Protein AF-A0AA88Y6P1-F1 (afdb_monomer_lite)

InterPro domains:
  IPR017580 2-oxo-4-hydroxy-4-carboxy-5-ureidoimidazoline decarboxylase, type 1 [TIGR03164] (16-155)
  IPR017580 2-oxo-4-hydroxy-4-carboxy-5-ureidoimidazoline decarboxylase, type 1 [TIGR03164] (167-323)
  IPR018020 Oxo-4-hydroxy-4-carboxy-5-ureidoimidazoline decarboxylase [PF09349] (13-157)
  IPR018020 Oxo-4-hydroxy-4-carboxy-5-ureidoimidazoline decarboxylase [PF09349] (165-321)
  IPR036778 Oxo-4-hydroxy-4-carboxy-5-ureidoimidazoline decarboxylase superfamily [G3DSA:1.10.3330.10] (7-158)
  IPR036778 Oxo-4-hydroxy-4-carboxy-5-ureidoimidazoline decarboxylase superfamily [G3DSA:1.10.3330.10] (159-329)
  IPR036778 Oxo-4-hydroxy-4-carboxy-5-ureidoimidazoline decarboxylase superfamily [SSF158694] (8-157)
  IPR036778 Oxo-4-hydroxy-4-carboxy-5-ureidoimidazoline decarboxylase superfamily [SSF158694] (160-324)

pLDDT: mean 83.06, std 13.89, range [29.7, 98.5]

Radius of gyration: 23.96 Å; chains: 1; bounding box: 59×46×58 Å

Foldseek 3Di:
DQPPDPDDLVVQQPDDPVRQCVVCCCVLPVHNPLSVQLSVVDDDPDPVRSVVSSLVVLVPDDLVVVLVSQQRDDAQLDPCLVVVNDDPVVVVLSVLQCSNVDDPVLSVLSVVLQVLQCVQQVGGDDDRSNVHHSVRSSVCSVVLSVDHNLVNSLVRSFQPLVVLLPDDLVRQLVQQVPLQQNHSVLSNVLNVVDDDPDLVRSLVSSLVVLVPDDLVVLQVSQQSDDAQLDPCLVVVNDDPLNVLLSVLQVSVVDDPVLSVLSVVLQVLVCVQQVGGDAARSNVHHSVRSSVVSVVLSPDDNSVNSVVRSVRSSVSSSVSSCCSRRVSVSPD

Sequence (331 aa):
MITDLQMDISAVNNMTYEEFMSKFGNVVERCSLCAAAVWDERPYEDVVHFSQSIAKIIDDLPVSAKKGLLRHIPDLAGRMAQSGGLSKESTYEQKSAGLLNMSDEERMKINSLNEKYKRKFGFPFVICARKNKKDTILEALEKRLKNCCEQEINTVYEMDISAVNSMSYEEFISKFGNVVEHCSLCAAAVWREHPFNDVAQLSRHIAKFIDDLPLSGKEGILRLHPDLAGRIAQSGGLTKESTNEQKSAGLNDMTDDERMKMNRMNEQYKQKFGFPFVICARQNKKAAILEGLERRLNNSAEQEAITGANEVKKICDLRLRDIVDPTSSKL

Structure (mmCIF, N/CA/C/O backbone):
data_AF-A0AA88Y6P1-F1
#
_entry.id   AF-A0AA88Y6P1-F1
#
loop_
_atom_site.group_PDB
_atom_site.id
_atom_site.type_symbol
_atom_site.label_atom_id
_atom_site.label_alt_id
_atom_site.label_comp_id
_atom_site.label_asym_id
_atom_site.label_entity_id
_atom_site.label_seq_id
_atom_site.pdbx_PDB_ins_code
_atom_site.Cartn_x
_atom_site.Cartn_y
_atom_site.Cartn_z
_atom_site.occupancy
_atom_site.B_iso_or_equiv
_atom_site.auth_seq_id
_atom_site.auth_comp_id
_atom_site.auth_asym_id
_atom_site.auth_atom_id
_atom_site.pdbx_PDB_model_num
ATOM 1 N N . MET A 1 1 ? 9.217 -5.867 -17.211 1.00 35.84 1 MET A N 1
ATOM 2 C CA . MET A 1 1 ? 9.749 -6.601 -18.382 1.00 35.84 1 MET A CA 1
ATOM 3 C C . MET A 1 1 ? 8.703 -7.455 -19.120 1.00 35.84 1 MET A C 1
ATOM 5 O O . MET A 1 1 ? 9.073 -8.018 -20.134 1.00 35.84 1 MET A O 1
ATOM 9 N N . ILE A 1 2 ? 7.419 -7.526 -18.717 1.00 37.16 2 ILE A N 1
ATOM 10 C CA . ILE A 1 2 ? 6.430 -8.436 -19.359 1.00 37.16 2 ILE A CA 1
ATOM 11 C C . ILE A 1 2 ? 5.269 -7.698 -20.060 1.00 37.16 2 ILE A C 1
ATOM 13 O O . ILE A 1 2 ? 4.539 -8.294 -20.839 1.00 37.16 2 ILE A O 1
ATOM 17 N N . THR A 1 3 ? 5.126 -6.384 -19.879 1.00 34.28 3 THR A N 1
ATOM 18 C CA . THR A 1 3 ? 3.950 -5.628 -20.354 1.00 34.28 3 THR A CA 1
ATOM 19 C C . THR A 1 3 ? 3.846 -5.439 -21.875 1.00 34.28 3 THR A C 1
ATOM 21 O O . THR A 1 3 ? 2.820 -4.958 -22.332 1.00 34.28 3 THR A O 1
ATOM 24 N N . ASP A 1 4 ? 4.857 -5.832 -22.662 1.00 35.97 4 ASP A N 1
ATOM 25 C CA . ASP A 1 4 ? 4.882 -5.624 -24.126 1.00 35.97 4 ASP A CA 1
ATOM 26 C C . ASP A 1 4 ? 4.672 -6.912 -24.953 1.00 35.97 4 ASP A C 1
ATOM 28 O O . ASP A 1 4 ? 4.732 -6.878 -26.182 1.00 35.97 4 ASP A O 1
ATOM 32 N N . LEU A 1 5 ? 4.427 -8.066 -24.321 1.00 45.47 5 LEU A N 1
ATOM 33 C CA . LEU A 1 5 ? 4.069 -9.292 -25.041 1.00 45.47 5 LEU A CA 1
ATOM 34 C C . LEU A 1 5 ? 2.547 -9.353 -25.204 1.00 45.47 5 LEU A C 1
ATOM 36 O O . LEU A 1 5 ? 1.831 -9.539 -24.224 1.00 45.47 5 LEU A O 1
ATOM 40 N N . GLN A 1 6 ? 2.050 -9.255 -26.444 1.00 50.00 6 GLN A N 1
ATOM 41 C CA . GLN A 1 6 ? 0.713 -9.751 -26.795 1.00 50.00 6 GLN A CA 1
ATOM 42 C C . GLN A 1 6 ? 0.675 -11.249 -26.476 1.00 50.00 6 GLN A C 1
ATOM 44 O O . GLN A 1 6 ? 1.119 -12.089 -27.260 1.00 50.00 6 GLN A O 1
ATOM 49 N N . MET A 1 7 ? 0.236 -11.573 -25.267 1.00 67.88 7 MET A N 1
ATOM 50 C CA . MET A 1 7 ? 0.291 -12.913 -24.716 1.00 67.88 7 MET A CA 1
ATOM 51 C C . MET A 1 7 ? -1.131 -13.440 -24.580 1.00 67.88 7 MET A C 1
ATOM 53 O O . MET A 1 7 ? -1.940 -12.884 -23.845 1.00 67.88 7 MET A O 1
ATOM 57 N N . ASP A 1 8 ? -1.436 -14.515 -25.300 1.00 81.69 8 ASP A N 1
ATOM 58 C CA . ASP A 1 8 ? -2.691 -15.239 -25.131 1.00 81.69 8 ASP A CA 1
ATOM 59 C C . ASP A 1 8 ? -2.597 -16.128 -23.886 1.00 81.69 8 ASP A C 1
ATOM 61 O O . ASP A 1 8 ? -1.848 -17.110 -23.865 1.00 81.69 8 ASP A O 1
ATOM 65 N N . ILE A 1 9 ? -3.351 -15.776 -22.843 1.00 86.25 9 ILE A N 1
ATOM 66 C CA . ILE A 1 9 ? -3.352 -16.516 -21.580 1.00 86.25 9 ILE A CA 1
ATOM 67 C C . ILE A 1 9 ? -3.883 -17.945 -21.742 1.00 86.25 9 ILE A C 1
ATOM 69 O O . ILE A 1 9 ? -3.402 -18.865 -21.079 1.00 86.25 9 ILE A O 1
ATOM 73 N N . SER A 1 10 ? -4.807 -18.163 -22.683 1.00 85.31 10 SER A N 1
ATOM 74 C CA . SER A 1 10 ? -5.352 -19.490 -22.967 1.00 85.31 10 SER A CA 1
ATOM 75 C C . SER A 1 10 ? -4.264 -20.396 -23.528 1.00 85.31 10 SER A C 1
ATOM 77 O O . SER A 1 10 ? -4.167 -21.561 -23.145 1.00 85.31 10 SER A O 1
ATOM 79 N N . ALA A 1 11 ? -3.386 -19.859 -24.377 1.00 87.69 11 ALA A N 1
ATOM 80 C CA . ALA A 1 11 ? -2.224 -20.591 -24.861 1.00 87.69 11 ALA A CA 1
ATOM 81 C C . ALA A 1 11 ? -1.253 -20.932 -23.717 1.00 87.69 11 ALA A C 1
ATOM 83 O O . ALA A 1 11 ? -0.774 -22.058 -23.653 1.00 87.69 11 ALA A O 1
ATOM 84 N N . VAL A 1 12 ? -0.992 -20.005 -22.786 1.00 85.75 12 VAL A N 1
ATOM 85 C CA . VAL A 1 12 ? -0.106 -20.241 -21.623 1.00 85.75 12 VAL A CA 1
ATOM 86 C C . VAL A 1 12 ? -0.637 -21.353 -20.710 1.00 85.75 12 VAL A C 1
ATOM 88 O O . VAL A 1 12 ? 0.126 -22.222 -20.278 1.00 85.75 12 VAL A O 1
ATOM 91 N N . ASN A 1 13 ? -1.947 -21.369 -20.457 1.00 90.88 13 ASN A N 1
ATOM 92 C CA . ASN A 1 13 ? -2.594 -22.400 -19.642 1.00 90.88 13 ASN A CA 1
ATOM 93 C C . ASN A 1 13 ? -2.522 -23.799 -20.268 1.00 90.88 13 ASN A C 1
ATOM 95 O O . ASN A 1 13 ? -2.482 -24.785 -19.538 1.00 90.88 13 ASN A O 1
ATOM 99 N N . ASN A 1 14 ? -2.451 -23.881 -21.598 1.00 91.56 14 ASN A N 1
ATOM 100 C CA . ASN A 1 14 ? -2.425 -25.143 -22.337 1.00 91.56 14 ASN A CA 1
ATOM 101 C C . ASN A 1 14 ? -1.016 -25.606 -22.757 1.00 91.56 14 ASN A C 1
ATOM 103 O O . ASN A 1 14 ? -0.892 -26.675 -23.349 1.00 91.56 14 ASN A O 1
ATOM 107 N N . MET A 1 15 ? 0.046 -24.842 -22.464 1.00 92.31 15 MET A N 1
ATOM 108 C CA . MET A 1 15 ? 1.425 -25.265 -22.752 1.00 92.31 15 MET A CA 1
ATOM 109 C C . MET A 1 15 ? 1.809 -26.512 -21.957 1.00 92.31 15 MET A C 1
ATOM 111 O O . MET A 1 15 ? 1.450 -26.646 -20.783 1.00 92.31 15 MET A O 1
ATOM 115 N N . THR A 1 16 ? 2.617 -27.373 -22.578 1.00 92.75 16 THR A N 1
ATOM 116 C CA . THR A 1 16 ? 3.393 -28.412 -21.889 1.00 92.75 16 THR A CA 1
ATOM 117 C C . THR A 1 16 ? 4.525 -27.795 -21.061 1.00 92.75 16 THR A C 1
ATOM 119 O O . THR A 1 16 ? 4.895 -26.634 -21.253 1.00 92.75 16 THR A O 1
ATOM 122 N N . TYR A 1 17 ? 5.093 -28.569 -20.126 1.00 87.38 17 TYR A N 1
ATOM 123 C CA . TYR A 1 17 ? 6.163 -28.067 -19.254 1.00 87.38 17 TYR A CA 1
ATOM 124 C C . TYR A 1 17 ? 7.380 -27.637 -20.074 1.00 87.38 17 TYR A C 1
ATOM 126 O O . TYR A 1 17 ? 7.943 -26.574 -19.837 1.00 87.38 17 TYR A O 1
ATOM 134 N N . GLU A 1 18 ? 7.748 -28.420 -21.088 1.00 86.75 18 GLU A N 1
ATOM 135 C CA . GLU A 1 18 ? 8.876 -28.108 -21.967 1.00 86.75 18 GLU A CA 1
ATOM 136 C C . GLU A 1 18 ? 8.643 -26.825 -22.774 1.00 86.75 18 GLU A C 1
ATOM 138 O O . GLU A 1 18 ? 9.525 -25.967 -22.826 1.00 86.75 18 GLU A O 1
ATOM 143 N N . GLU A 1 19 ? 7.449 -26.641 -23.346 1.00 86.25 19 GLU A N 1
ATOM 144 C CA . GLU A 1 19 ? 7.092 -25.421 -24.084 1.00 86.25 19 GLU A CA 1
ATOM 145 C C . GLU A 1 19 ? 7.088 -24.191 -23.177 1.00 86.25 19 GLU A C 1
ATOM 147 O O . GLU A 1 19 ? 7.624 -23.139 -23.537 1.00 86.25 19 GLU A O 1
ATOM 152 N N . PHE A 1 20 ? 6.529 -24.326 -21.974 1.00 84.25 20 PHE A N 1
ATOM 153 C CA . PHE A 1 20 ? 6.491 -23.245 -21.003 1.00 84.25 20 PHE A CA 1
ATOM 154 C C . PHE A 1 20 ? 7.892 -22.883 -20.518 1.00 84.25 20 PHE A C 1
ATOM 156 O O . PHE A 1 20 ? 8.240 -21.707 -20.488 1.00 84.25 20 PHE A O 1
ATOM 163 N N . MET A 1 21 ? 8.732 -23.864 -20.189 1.00 80.00 21 MET A N 1
ATOM 164 C CA . MET A 1 21 ? 10.106 -23.614 -19.752 1.00 80.00 21 MET A CA 1
ATOM 165 C C . MET A 1 21 ? 10.977 -23.065 -20.883 1.00 80.00 21 MET A C 1
ATOM 167 O O . MET A 1 21 ? 11.827 -22.212 -20.637 1.00 80.00 21 MET A O 1
ATOM 171 N N . SER A 1 22 ? 10.741 -23.475 -22.129 1.00 78.44 22 SER A N 1
ATOM 172 C CA . SER A 1 22 ? 11.401 -22.887 -23.297 1.00 78.44 22 SER A CA 1
ATOM 173 C C . SER A 1 22 ? 11.029 -21.411 -23.474 1.00 78.44 22 SER A C 1
ATOM 175 O O . SER A 1 22 ? 11.900 -20.570 -23.700 1.00 78.44 22 SER A O 1
ATOM 177 N N . LYS A 1 23 ? 9.742 -21.079 -23.316 1.00 77.25 23 LYS A N 1
ATOM 178 C CA . LYS A 1 23 ? 9.218 -19.727 -23.534 1.00 77.25 23 LYS A CA 1
ATOM 179 C C . LYS A 1 23 ? 9.466 -18.780 -22.359 1.00 77.25 23 LYS A C 1
ATOM 181 O O . LYS A 1 23 ? 9.786 -17.612 -22.569 1.00 77.25 23 LYS A O 1
ATOM 186 N N . PHE A 1 24 ? 9.323 -19.274 -21.133 1.00 76.31 24 PHE A N 1
ATOM 187 C CA . PHE A 1 24 ? 9.309 -18.475 -19.910 1.00 76.31 24 PHE A CA 1
ATOM 188 C C . PHE A 1 24 ? 10.475 -18.757 -18.960 1.00 76.31 24 PHE A C 1
ATOM 190 O O . PHE A 1 24 ? 10.673 -18.006 -18.009 1.00 76.31 24 PHE A O 1
ATOM 197 N N . GLY A 1 25 ? 11.306 -19.771 -19.224 1.00 65.81 25 GLY A N 1
ATOM 198 C CA . GLY A 1 25 ? 12.439 -20.154 -18.370 1.00 65.81 25 GLY A CA 1
ATOM 199 C C . GLY A 1 25 ? 13.489 -19.061 -18.148 1.00 65.81 25 GLY A C 1
ATOM 200 O O . GLY A 1 25 ? 14.289 -19.169 -17.225 1.00 65.81 25 GLY A O 1
ATOM 201 N N . ASN A 1 26 ? 13.469 -18.003 -18.964 1.00 63.66 26 ASN A N 1
ATOM 202 C CA . ASN A 1 26 ? 14.330 -16.825 -18.840 1.00 63.66 26 ASN A CA 1
ATOM 203 C C . ASN A 1 26 ? 13.560 -15.527 -18.536 1.00 63.66 26 ASN A C 1
ATOM 205 O O . ASN A 1 26 ? 14.127 -14.447 -18.684 1.00 63.66 26 ASN A O 1
ATOM 209 N N . VAL A 1 27 ? 12.289 -15.603 -18.117 1.00 62.97 27 VAL A N 1
ATOM 210 C CA . VAL A 1 27 ? 11.487 -14.424 -17.718 1.00 62.97 27 VAL A CA 1
ATOM 211 C C . VAL A 1 27 ? 12.196 -13.608 -16.642 1.00 62.97 27 VAL A C 1
ATOM 213 O O . VAL A 1 27 ? 12.193 -12.378 -16.678 1.00 62.97 27 VAL A O 1
ATOM 216 N N . VAL A 1 28 ? 12.848 -14.304 -15.714 1.00 55.31 28 VAL A N 1
ATOM 217 C CA . VAL A 1 28 ?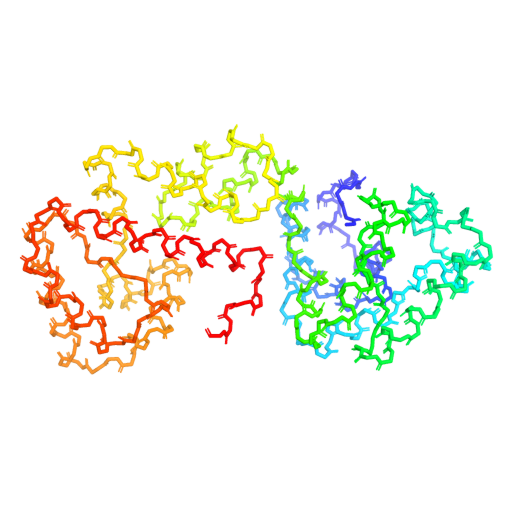 13.916 -13.742 -14.897 1.00 55.31 28 VAL A CA 1
ATOM 218 C C . VAL A 1 28 ? 15.219 -14.230 -15.514 1.00 55.31 28 VAL A C 1
ATOM 220 O O . VAL A 1 28 ? 15.434 -15.438 -15.625 1.00 55.31 28 VAL A O 1
ATOM 223 N N . GLU A 1 29 ? 16.063 -13.300 -15.964 1.00 57.53 29 GLU A N 1
ATOM 224 C CA . GLU A 1 29 ? 17.276 -13.622 -16.718 1.00 57.53 29 GLU A CA 1
ATOM 225 C C . GLU A 1 29 ? 18.118 -14.674 -15.975 1.00 57.53 29 GLU A C 1
ATOM 227 O O . GLU A 1 29 ? 18.564 -14.454 -14.848 1.00 57.53 29 GLU A O 1
ATOM 232 N N . ARG A 1 30 ? 18.313 -15.837 -16.617 1.00 53.59 30 ARG A N 1
ATOM 233 C CA . ARG A 1 30 ? 19.073 -16.988 -16.095 1.00 53.59 30 ARG A CA 1
ATOM 234 C C . ARG A 1 30 ? 18.520 -17.603 -14.798 1.00 53.59 30 ARG A C 1
ATOM 236 O O . ARG A 1 30 ? 19.263 -18.284 -14.093 1.00 53.59 30 ARG A O 1
ATOM 243 N N . CYS A 1 31 ? 17.231 -17.427 -14.501 1.00 61.75 31 CYS A N 1
ATOM 244 C CA . CYS A 1 31 ? 16.550 -18.118 -13.408 1.00 61.75 31 CYS A CA 1
ATOM 245 C C . CYS A 1 31 ? 15.312 -18.882 -13.897 1.00 61.75 31 CYS A C 1
ATOM 247 O O . CYS A 1 31 ? 14.195 -18.363 -13.929 1.00 61.75 31 CYS A O 1
ATOM 249 N N . SER A 1 32 ? 15.510 -20.170 -14.178 1.00 65.81 32 SER A N 1
ATOM 250 C CA . SER A 1 32 ? 14.429 -21.099 -14.513 1.00 65.81 32 SER A CA 1
ATOM 251 C C . SER A 1 32 ? 13.553 -21.463 -13.310 1.00 65.81 32 SER A C 1
ATOM 253 O O . SER A 1 32 ? 12.416 -21.881 -13.495 1.00 65.81 32 SER A O 1
ATOM 255 N N . LEU A 1 33 ? 14.038 -21.268 -12.077 1.00 66.19 33 LEU A N 1
ATOM 256 C CA . LEU A 1 33 ? 13.292 -21.603 -10.858 1.00 66.19 33 LEU A CA 1
ATOM 257 C C . LEU A 1 33 ? 12.038 -20.742 -10.688 1.00 66.19 33 LEU A C 1
ATOM 259 O O . LEU A 1 33 ? 11.009 -21.257 -10.268 1.00 66.19 33 LEU A O 1
ATOM 263 N N . CYS A 1 34 ? 12.096 -19.457 -11.054 1.00 68.19 34 CYS A N 1
ATOM 264 C CA . CYS A 1 34 ? 10.914 -18.597 -11.034 1.00 68.19 34 CYS A CA 1
ATOM 265 C C . CYS A 1 34 ? 9.872 -19.085 -12.047 1.00 68.19 34 CYS A C 1
ATOM 267 O O . CYS A 1 34 ? 8.702 -19.179 -11.710 1.00 68.19 34 CYS A O 1
ATOM 269 N N . ALA A 1 35 ? 10.292 -19.463 -13.257 1.00 72.25 35 ALA A N 1
ATOM 270 C CA . ALA A 1 35 ? 9.383 -20.006 -14.264 1.00 72.25 35 ALA A CA 1
ATOM 271 C C . ALA A 1 35 ? 8.766 -21.343 -13.822 1.00 72.25 35 ALA A C 1
ATOM 273 O O . ALA A 1 35 ? 7.563 -21.533 -13.958 1.00 72.25 35 ALA A O 1
ATOM 274 N N . ALA A 1 36 ? 9.565 -22.236 -13.234 1.00 75.19 36 ALA A N 1
ATOM 275 C CA . ALA A 1 36 ? 9.082 -23.511 -12.716 1.00 75.19 36 ALA A CA 1
ATOM 276 C C . ALA A 1 36 ? 8.089 -23.335 -11.555 1.00 75.19 36 ALA A C 1
ATOM 278 O O . ALA A 1 36 ? 7.079 -24.021 -11.519 1.00 75.19 36 ALA A O 1
ATOM 279 N N . ALA A 1 37 ? 8.341 -22.395 -10.639 1.00 77.00 37 ALA A N 1
ATOM 280 C CA . ALA A 1 37 ? 7.422 -22.109 -9.538 1.00 77.00 37 ALA A CA 1
ATOM 281 C C . ALA A 1 37 ? 6.102 -21.506 -10.036 1.00 77.00 37 ALA A C 1
ATOM 283 O O . ALA A 1 37 ? 5.034 -21.861 -9.554 1.00 77.00 37 ALA A O 1
ATOM 284 N N . VAL A 1 38 ? 6.175 -20.619 -11.032 1.00 82.31 38 VAL A N 1
ATOM 285 C CA . VAL A 1 38 ? 4.989 -20.006 -11.630 1.00 82.31 38 VAL A CA 1
ATOM 286 C C . VAL A 1 38 ? 4.175 -21.073 -12.362 1.00 82.31 38 VAL A C 1
ATOM 288 O O . VAL A 1 38 ? 2.971 -21.119 -12.164 1.00 82.31 38 VAL A O 1
ATOM 291 N N . TRP A 1 39 ? 4.806 -21.982 -13.118 1.00 83.81 39 TRP A N 1
ATOM 292 C CA . TRP A 1 39 ? 4.145 -23.070 -13.861 1.00 83.81 39 TRP A CA 1
ATOM 293 C C . TRP A 1 39 ? 3.104 -23.860 -13.048 1.00 83.81 39 TRP A C 1
ATOM 295 O O . TRP A 1 39 ? 2.051 -24.206 -13.602 1.00 83.81 39 TRP A O 1
ATOM 305 N N . ASP A 1 40 ? 3.392 -24.114 -11.768 1.00 83.62 40 ASP A N 1
ATOM 306 C CA . ASP A 1 40 ? 2.529 -24.859 -10.844 1.00 83.62 40 ASP A CA 1
ATOM 307 C C . ASP A 1 40 ? 1.298 -24.055 -10.369 1.00 83.62 40 ASP A C 1
ATOM 309 O O . ASP A 1 40 ? 0.348 -24.644 -9.860 1.00 83.62 40 ASP A O 1
ATOM 313 N N . GLU A 1 41 ? 1.265 -22.731 -10.563 1.00 84.06 41 GLU A N 1
ATOM 314 C CA . GLU A 1 41 ? 0.140 -21.856 -10.179 1.00 84.06 41 GLU A CA 1
ATOM 315 C C . GLU A 1 41 ? -0.980 -21.769 -11.236 1.00 84.06 41 GLU A C 1
ATOM 317 O O . GLU A 1 41 ? -1.960 -21.050 -11.050 1.00 84.06 41 GLU A O 1
ATOM 322 N N . ARG A 1 42 ? -0.861 -22.483 -12.361 1.00 89.69 42 ARG A N 1
ATOM 323 C CA . ARG A 1 42 ? -1.896 -22.505 -13.410 1.00 89.69 42 ARG A CA 1
ATOM 324 C C . ARG A 1 42 ? -3.179 -23.219 -12.950 1.00 89.69 42 ARG A C 1
ATOM 326 O O . ARG A 1 42 ? -3.104 -24.162 -12.164 1.00 89.69 42 ARG A O 1
ATOM 333 N N . PRO A 1 43 ? -4.351 -22.869 -13.516 1.00 91.19 43 PRO A N 1
ATOM 334 C CA . PRO A 1 43 ? -4.550 -21.927 -14.621 1.00 91.19 43 PRO A CA 1
ATOM 335 C C . PRO A 1 43 ? -4.600 -20.460 -14.172 1.00 91.19 43 PRO A C 1
ATOM 337 O O . PRO A 1 43 ? -5.099 -20.146 -13.097 1.00 91.19 43 PRO A O 1
ATOM 340 N N . TYR A 1 44 ? -4.150 -19.555 -15.041 1.00 84.62 44 TYR A N 1
ATOM 341 C CA . TYR A 1 44 ? -4.320 -18.113 -14.855 1.00 84.62 44 TYR A CA 1
ATOM 342 C C . TYR A 1 44 ? -5.587 -17.612 -15.534 1.00 84.62 44 TYR A C 1
ATOM 344 O O . TYR A 1 44 ? -5.960 -18.080 -16.610 1.00 84.62 44 TYR A O 1
ATOM 352 N N . GLU A 1 45 ? -6.206 -16.611 -14.925 1.00 78.00 45 GLU A N 1
ATOM 353 C CA . GLU A 1 45 ? -7.439 -15.993 -15.420 1.00 78.00 45 GLU A CA 1
ATOM 354 C C . GLU A 1 45 ? -7.150 -15.060 -16.603 1.00 78.00 45 GLU A C 1
ATOM 356 O O . GLU A 1 45 ? -7.843 -15.093 -17.617 1.00 78.00 45 GLU A O 1
ATOM 361 N N . ASP A 1 46 ? -6.076 -14.276 -16.498 1.00 70.19 46 ASP A N 1
ATOM 362 C CA . ASP A 1 46 ? -5.622 -13.335 -17.514 1.00 70.19 46 ASP A CA 1
ATOM 363 C C . ASP A 1 46 ? -4.095 -13.100 -17.437 1.00 70.19 46 ASP A C 1
ATOM 365 O O . ASP A 1 46 ? -3.371 -13.670 -16.611 1.00 70.19 46 ASP A O 1
ATOM 369 N N . VAL A 1 47 ? -3.584 -12.261 -18.344 1.00 65.12 47 VAL A N 1
ATOM 370 C CA . VAL A 1 47 ? -2.163 -11.864 -18.407 1.00 65.12 47 VAL A CA 1
ATOM 371 C C . VAL A 1 47 ? -1.712 -11.147 -17.129 1.00 65.12 47 VAL A C 1
ATOM 373 O O . VAL A 1 47 ? -0.533 -11.223 -16.757 1.00 65.12 47 VAL A O 1
ATOM 376 N N . VAL A 1 48 ? -2.637 -10.462 -16.454 1.00 54.16 48 VAL A N 1
ATOM 377 C CA . VAL A 1 48 ? -2.371 -9.710 -15.229 1.00 54.16 48 VAL A CA 1
ATOM 378 C C . VAL A 1 48 ? -2.137 -10.681 -14.074 1.00 54.16 48 VAL A C 1
ATOM 380 O O . VAL A 1 48 ? -1.100 -10.569 -13.422 1.00 54.16 48 VAL A O 1
ATOM 383 N N . HIS A 1 49 ? -3.001 -11.682 -13.881 1.00 73.50 49 HIS A N 1
ATOM 384 C CA . HIS A 1 49 ? -2.832 -12.754 -12.897 1.00 73.50 49 HIS A CA 1
ATOM 385 C C . HIS A 1 49 ? -1.483 -13.461 -13.098 1.00 73.50 49 HIS A C 1
ATOM 387 O O . HIS A 1 49 ? -0.687 -13.525 -12.164 1.00 73.50 49 HIS A O 1
ATOM 393 N N . PHE A 1 50 ? -1.144 -13.873 -14.325 1.00 72.44 50 PHE A N 1
ATOM 394 C CA . PHE A 1 50 ? 0.163 -14.485 -14.607 1.00 72.44 50 PHE A CA 1
ATOM 395 C C . PHE A 1 50 ? 1.350 -13.589 -14.225 1.00 72.44 50 PHE A C 1
ATOM 397 O O . PHE A 1 50 ? 2.305 -14.029 -13.581 1.00 72.44 50 PHE A O 1
ATOM 404 N N . SER A 1 51 ? 1.293 -12.309 -14.599 1.00 60.31 51 SER A N 1
ATOM 405 C CA . SER A 1 51 ? 2.354 -11.348 -14.284 1.00 60.31 51 SER A CA 1
ATOM 406 C C . SER A 1 51 ? 2.478 -11.107 -12.775 1.00 60.31 51 SER A C 1
ATOM 408 O O . SER A 1 51 ? 3.590 -10.978 -12.257 1.00 60.31 51 SER A O 1
ATOM 410 N N . GLN A 1 52 ? 1.350 -11.077 -12.059 1.00 58.75 52 GLN A N 1
ATOM 411 C CA . GLN A 1 52 ? 1.300 -10.936 -10.604 1.00 58.75 52 GLN A CA 1
ATOM 412 C C . GLN A 1 52 ? 1.843 -12.175 -9.883 1.00 58.75 52 GLN A C 1
ATOM 414 O O . GLN A 1 52 ? 2.571 -12.014 -8.906 1.00 58.75 52 GLN A O 1
ATOM 419 N N . SER A 1 53 ? 1.569 -13.383 -10.381 1.00 66.75 53 SER A N 1
ATOM 420 C CA . SER A 1 53 ? 2.138 -14.637 -9.868 1.00 66.75 53 SER A CA 1
ATOM 421 C C . SER A 1 53 ? 3.666 -14.651 -9.942 1.00 66.75 53 SER A C 1
ATOM 423 O O . SER A 1 53 ? 4.341 -14.972 -8.963 1.00 66.75 53 SER A O 1
ATOM 425 N N . ILE A 1 54 ? 4.239 -14.202 -11.065 1.00 67.50 54 ILE A N 1
ATOM 426 C CA . ILE A 1 54 ? 5.698 -14.067 -11.216 1.00 67.50 54 ILE A CA 1
ATOM 427 C C . ILE A 1 54 ? 6.264 -13.073 -10.198 1.00 67.50 54 ILE A C 1
ATOM 429 O O . ILE A 1 54 ? 7.254 -13.371 -9.527 1.00 67.50 54 ILE A O 1
ATOM 433 N N . ALA A 1 55 ? 5.642 -11.896 -10.079 1.00 61.50 55 ALA A N 1
ATOM 434 C CA . ALA A 1 55 ? 6.081 -10.865 -9.142 1.00 61.50 55 ALA A CA 1
ATOM 435 C C . ALA A 1 55 ? 6.025 -11.363 -7.691 1.00 61.50 55 ALA A C 1
ATOM 437 O O . ALA A 1 55 ? 7.000 -11.220 -6.958 1.00 61.50 55 ALA A O 1
ATOM 438 N N . LYS A 1 56 ? 4.935 -12.037 -7.312 1.00 66.12 56 LYS A N 1
ATOM 439 C CA . LYS A 1 56 ? 4.740 -12.611 -5.980 1.00 66.12 56 LYS A CA 1
ATOM 440 C C . LYS A 1 56 ? 5.805 -13.645 -5.628 1.00 66.12 56 LYS A C 1
ATOM 442 O O . LYS A 1 56 ? 6.378 -13.577 -4.546 1.00 66.12 56 LYS A O 1
ATOM 447 N N . ILE A 1 57 ? 6.112 -14.566 -6.542 1.00 72.50 57 ILE A N 1
ATOM 448 C CA . ILE A 1 57 ? 7.157 -15.572 -6.321 1.00 72.50 57 ILE A CA 1
ATOM 449 C C . ILE A 1 57 ? 8.502 -14.900 -6.071 1.00 72.50 57 ILE A C 1
ATOM 451 O O . ILE A 1 57 ? 9.221 -15.303 -5.164 1.00 72.50 57 ILE A O 1
ATOM 455 N N . ILE A 1 58 ? 8.833 -13.857 -6.836 1.00 67.50 58 ILE A N 1
ATOM 456 C CA . ILE A 1 58 ? 10.058 -13.088 -6.616 1.00 67.50 58 ILE A CA 1
ATOM 457 C C . ILE A 1 58 ? 10.007 -12.382 -5.257 1.00 67.50 58 ILE A C 1
ATOM 459 O O . ILE A 1 58 ? 11.000 -12.427 -4.534 1.00 67.50 58 ILE A O 1
ATOM 463 N N . ASP A 1 59 ? 8.878 -11.777 -4.886 1.00 64.12 59 ASP A N 1
ATOM 464 C CA . ASP A 1 59 ? 8.704 -11.048 -3.628 1.00 64.12 59 ASP A CA 1
ATOM 465 C C . ASP A 1 59 ? 8.830 -11.933 -2.386 1.00 64.12 59 ASP A C 1
ATOM 467 O O . ASP A 1 59 ? 9.463 -11.514 -1.408 1.00 64.12 59 ASP A O 1
ATOM 471 N N . ASP A 1 60 ? 8.316 -13.158 -2.451 1.00 66.31 60 ASP A N 1
ATOM 472 C CA . ASP A 1 60 ? 8.343 -14.130 -1.357 1.00 66.31 60 ASP A CA 1
ATOM 473 C C . ASP A 1 60 ? 9.726 -14.790 -1.176 1.00 66.31 60 ASP A C 1
ATOM 475 O O . ASP A 1 60 ? 9.991 -15.418 -0.144 1.00 66.31 60 ASP A O 1
ATOM 479 N N . LEU A 1 61 ? 10.658 -14.620 -2.127 1.00 65.62 61 LEU A N 1
ATOM 480 C CA . LEU A 1 61 ? 12.012 -15.158 -1.991 1.00 65.62 61 LEU A CA 1
ATOM 481 C C . LEU A 1 61 ? 12.764 -14.528 -0.806 1.00 65.62 61 LEU A C 1
ATOM 483 O O . LEU A 1 61 ? 12.756 -13.303 -0.622 1.00 65.62 61 LEU A O 1
ATOM 487 N N . PRO A 1 62 ? 13.531 -15.330 -0.041 1.00 62.81 62 PRO A N 1
ATOM 488 C CA . PRO A 1 62 ? 14.423 -14.788 0.969 1.00 62.81 62 PRO A CA 1
ATOM 489 C C . PRO A 1 62 ? 15.461 -13.862 0.325 1.00 62.81 62 PRO A C 1
ATOM 491 O O . PRO A 1 62 ? 15.885 -14.054 -0.816 1.00 62.81 62 PRO A O 1
ATOM 494 N N . VAL A 1 63 ? 15.930 -12.875 1.091 1.00 62.47 63 VAL A N 1
ATOM 495 C CA . VAL A 1 63 ? 16.891 -11.853 0.638 1.00 62.47 63 VAL A CA 1
ATOM 496 C C . VAL A 1 63 ? 18.131 -12.467 -0.031 1.00 62.47 63 VAL A C 1
ATOM 498 O O . VAL A 1 63 ? 18.638 -11.943 -1.022 1.00 62.47 63 VAL A O 1
ATOM 501 N N . SER A 1 64 ? 18.615 -13.605 0.473 1.00 66.38 64 SER A N 1
ATOM 502 C CA . SER A 1 64 ? 19.735 -14.352 -0.112 1.00 66.38 64 SER A CA 1
ATOM 503 C C . SER A 1 64 ? 19.432 -14.895 -1.514 1.00 66.38 64 SER A C 1
ATOM 505 O O . SER A 1 64 ? 20.298 -14.825 -2.386 1.00 66.38 64 SER A O 1
ATOM 507 N N . ALA A 1 65 ? 18.214 -15.387 -1.747 1.00 67.75 65 ALA A N 1
ATOM 508 C CA . ALA A 1 65 ? 17.766 -15.876 -3.046 1.00 67.75 65 ALA A CA 1
ATOM 509 C C . ALA A 1 65 ? 17.528 -14.720 -4.026 1.00 67.75 65 ALA A C 1
ATOM 511 O O . ALA A 1 65 ? 18.022 -14.788 -5.149 1.00 67.75 65 ALA A O 1
ATOM 512 N N . LYS A 1 66 ? 16.911 -13.612 -3.581 1.00 71.12 66 LYS A N 1
ATOM 513 C CA . LYS A 1 66 ? 16.792 -12.370 -4.373 1.00 71.12 66 LYS A CA 1
ATOM 514 C C . LYS A 1 66 ? 18.162 -11.876 -4.851 1.00 71.12 66 LYS A C 1
ATOM 516 O O . LYS A 1 66 ? 18.366 -11.670 -6.043 1.00 71.12 66 LYS A O 1
ATOM 521 N N . LYS A 1 67 ? 19.159 -11.804 -3.957 1.00 69.06 67 LYS A N 1
ATOM 522 C CA . LYS A 1 67 ? 20.553 -11.495 -4.340 1.00 69.06 67 LYS A CA 1
ATOM 523 C C . LYS A 1 67 ? 21.117 -12.479 -5.365 1.00 69.06 67 LYS A C 1
ATOM 525 O O . LYS A 1 67 ? 21.858 -12.064 -6.251 1.00 69.06 67 LYS A O 1
ATOM 530 N N . GLY A 1 68 ? 20.798 -13.767 -5.232 1.00 71.31 68 GLY A N 1
ATOM 531 C CA . GLY A 1 68 ? 21.168 -14.802 -6.196 1.00 71.31 68 GLY A CA 1
ATOM 532 C C . GLY A 1 68 ? 20.661 -14.490 -7.603 1.00 71.31 68 GLY A C 1
ATOM 533 O O . GLY A 1 68 ? 21.453 -14.524 -8.538 1.00 71.31 68 GLY A O 1
ATOM 534 N N . LEU A 1 69 ? 19.392 -14.086 -7.732 1.00 71.44 69 LEU A N 1
ATOM 535 C CA . LEU A 1 69 ? 18.809 -13.666 -9.012 1.00 71.44 69 LEU A CA 1
ATOM 536 C C . LEU A 1 69 ? 19.564 -12.477 -9.613 1.00 71.44 69 LEU A C 1
ATOM 538 O O . LEU A 1 69 ? 19.952 -12.502 -10.779 1.00 71.44 69 LEU A O 1
ATOM 542 N N . LEU A 1 70 ? 19.827 -11.451 -8.799 1.00 73.00 70 LEU A N 1
ATOM 543 C CA . LEU A 1 70 ? 20.445 -10.214 -9.277 1.00 73.00 70 LEU A CA 1
ATOM 544 C C . LEU A 1 70 ? 21.891 -10.410 -9.748 1.00 73.00 70 LEU A C 1
ATOM 546 O O . LEU A 1 70 ? 22.326 -9.720 -10.663 1.00 73.00 70 LEU A O 1
ATOM 550 N N . ARG A 1 71 ? 22.640 -11.366 -9.179 1.00 80.19 71 ARG A N 1
ATOM 551 C CA . ARG A 1 71 ? 24.043 -11.645 -9.557 1.00 80.19 71 ARG A CA 1
ATOM 552 C C . ARG A 1 71 ? 24.235 -12.032 -11.019 1.00 80.19 71 ARG A C 1
ATOM 554 O O . ARG A 1 71 ? 25.353 -11.924 -11.518 1.00 80.19 71 ARG A O 1
ATOM 561 N N . HIS A 1 72 ? 23.186 -12.518 -11.670 1.00 76.81 72 HIS A N 1
ATOM 562 C CA . HIS A 1 72 ? 23.247 -12.973 -13.052 1.00 76.81 72 HIS A CA 1
ATOM 563 C C . HIS A 1 72 ? 22.928 -11.875 -14.071 1.00 76.81 72 HIS A C 1
ATOM 565 O O . HIS A 1 72 ? 23.161 -12.090 -15.261 1.00 76.81 72 HIS A O 1
ATOM 571 N N . ILE A 1 73 ? 22.457 -10.711 -13.612 1.00 78.56 73 ILE A N 1
ATOM 572 C CA . ILE A 1 73 ? 22.160 -9.554 -14.459 1.00 78.56 73 ILE A CA 1
ATOM 573 C C . ILE A 1 73 ? 23.480 -8.947 -14.965 1.00 78.56 73 ILE A C 1
ATOM 575 O O . ILE A 1 73 ? 24.427 -8.803 -14.193 1.00 78.56 73 ILE A O 1
ATOM 579 N N . PRO A 1 74 ? 23.605 -8.587 -16.250 1.00 82.56 74 PRO A N 1
ATOM 580 C CA . PRO A 1 74 ? 24.807 -7.930 -16.749 1.00 82.56 74 PRO A CA 1
ATOM 581 C C . PRO A 1 74 ? 24.944 -6.494 -16.213 1.00 82.56 74 PRO A C 1
ATOM 583 O O . PRO A 1 74 ? 23.964 -5.766 -16.079 1.00 82.56 74 PRO A O 1
ATOM 586 N N . ASP A 1 75 ? 26.182 -6.052 -15.966 1.00 88.81 75 ASP A N 1
ATOM 587 C CA . ASP A 1 75 ? 26.462 -4.662 -15.583 1.00 88.81 75 ASP A CA 1
ATOM 588 C C . ASP A 1 75 ? 26.024 -3.671 -16.682 1.00 88.81 75 ASP A C 1
ATOM 590 O O . ASP A 1 75 ? 26.321 -3.860 -17.871 1.00 88.81 75 ASP A O 1
ATOM 594 N N . LEU A 1 76 ? 25.406 -2.556 -16.279 1.00 89.12 76 LEU A N 1
ATOM 595 C CA . LEU A 1 76 ? 25.120 -1.431 -17.176 1.00 89.12 76 LEU A CA 1
ATOM 596 C C . LEU A 1 76 ? 26.420 -0.835 -17.726 1.00 89.12 76 LEU A C 1
ATOM 598 O O . LEU A 1 76 ? 27.334 -0.529 -16.962 1.00 89.12 76 LEU A O 1
ATOM 602 N N . ALA A 1 77 ? 26.503 -0.678 -19.051 1.00 89.00 77 ALA A N 1
ATOM 603 C CA . ALA A 1 77 ? 27.706 -0.263 -19.785 1.00 89.00 77 ALA A CA 1
ATOM 604 C C . ALA A 1 77 ? 28.966 -1.131 -19.532 1.00 89.00 77 ALA A C 1
ATOM 606 O O . ALA A 1 77 ? 30.086 -0.737 -19.881 1.00 89.00 77 ALA A O 1
ATOM 607 N N . GLY A 1 78 ? 28.794 -2.327 -18.957 1.00 86.19 78 GLY A N 1
ATOM 608 C CA . GLY A 1 78 ? 29.886 -3.236 -18.623 1.00 86.19 78 GLY A CA 1
ATOM 609 C C . GLY A 1 78 ? 30.477 -3.966 -19.831 1.00 86.19 78 GLY A C 1
ATOM 610 O O . GLY A 1 78 ? 30.081 -3.770 -20.981 1.00 86.19 78 GLY A O 1
ATOM 611 N N . ARG A 1 79 ? 31.420 -4.879 -19.570 1.00 83.94 79 ARG A N 1
ATOM 612 C CA . ARG A 1 79 ? 32.140 -5.625 -20.621 1.00 83.94 79 ARG A CA 1
ATOM 613 C C . ARG A 1 79 ? 31.217 -6.375 -21.585 1.00 83.94 79 ARG A C 1
ATOM 615 O O . ARG A 1 79 ? 31.466 -6.344 -22.782 1.00 83.94 79 ARG A O 1
ATOM 622 N N . MET A 1 80 ? 30.135 -6.984 -21.088 1.00 82.81 80 MET A N 1
ATOM 623 C CA . MET A 1 80 ? 29.168 -7.693 -21.942 1.00 82.81 80 MET A CA 1
ATOM 624 C C . MET A 1 80 ? 28.431 -6.751 -22.902 1.00 82.81 80 MET A C 1
ATOM 626 O O . MET A 1 80 ? 28.177 -7.132 -24.040 1.00 82.81 80 MET A O 1
ATOM 630 N N . ALA A 1 81 ? 28.138 -5.515 -22.481 1.00 83.88 81 ALA A N 1
ATOM 631 C CA . ALA A 1 81 ? 27.551 -4.495 -23.351 1.00 83.88 81 ALA A CA 1
ATOM 632 C C . ALA A 1 81 ? 28.506 -4.097 -24.483 1.00 83.88 81 ALA A C 1
ATOM 634 O O . ALA A 1 81 ? 28.084 -3.890 -25.616 1.00 83.88 81 ALA A O 1
ATOM 635 N N . GLN A 1 82 ? 29.803 -4.033 -24.181 1.00 79.94 82 GLN A N 1
ATOM 636 C CA . GLN A 1 82 ? 30.842 -3.629 -25.129 1.00 79.94 82 GLN A CA 1
ATOM 637 C C . GLN A 1 82 ? 31.179 -4.737 -26.127 1.00 79.94 82 GLN A C 1
ATOM 639 O O . GLN A 1 82 ? 31.388 -4.466 -27.303 1.00 79.94 82 GLN A O 1
ATOM 644 N N . SER A 1 83 ? 31.204 -5.989 -25.670 1.00 83.12 83 SER A N 1
ATOM 645 C CA . SER A 1 83 ? 31.518 -7.144 -26.512 1.00 83.12 83 SER A CA 1
ATOM 646 C C . SER A 1 83 ? 30.316 -7.673 -27.303 1.00 83.12 83 SER A C 1
ATOM 648 O O . SER A 1 83 ? 30.424 -8.736 -27.907 1.00 83.12 83 SER A O 1
ATOM 650 N N . GLY A 1 84 ? 29.158 -6.998 -27.254 1.00 80.81 84 GLY A N 1
ATOM 651 C CA . GLY A 1 84 ? 27.924 -7.448 -27.912 1.00 80.81 84 GLY A CA 1
ATOM 652 C C . GLY A 1 84 ? 27.324 -8.730 -27.320 1.00 80.81 84 GLY A C 1
ATOM 653 O O . GLY A 1 84 ? 26.598 -9.439 -28.006 1.00 80.81 84 GLY A O 1
ATOM 654 N N . GLY A 1 85 ? 27.640 -9.048 -26.062 1.00 79.88 85 GLY A N 1
ATOM 655 C CA . GLY A 1 85 ? 27.202 -10.268 -25.374 1.00 79.88 85 GLY A CA 1
ATOM 656 C C . GLY A 1 85 ? 25.885 -10.141 -24.600 1.00 79.88 85 GLY A C 1
ATOM 657 O O . GLY A 1 85 ? 25.544 -11.055 -23.851 1.00 79.88 85 GLY A O 1
ATOM 658 N N . LEU A 1 86 ? 25.182 -9.010 -24.712 1.00 79.19 86 LEU A N 1
ATOM 659 C CA . LEU A 1 86 ? 23.865 -8.801 -24.103 1.00 79.19 86 LEU A CA 1
ATOM 660 C C . LEU A 1 86 ? 22.756 -9.480 -24.918 1.00 79.19 86 LEU A C 1
ATOM 662 O O . LEU A 1 86 ? 22.893 -9.693 -26.123 1.00 79.19 86 LEU A O 1
ATOM 666 N N . SER A 1 87 ? 21.613 -9.744 -24.278 1.00 75.75 87 SER A N 1
ATOM 667 C CA . SER A 1 87 ? 20.380 -10.075 -25.000 1.00 75.75 87 SER A CA 1
ATOM 668 C C . SER A 1 87 ? 19.966 -8.935 -25.942 1.00 75.75 87 SER A C 1
ATOM 670 O O . SER A 1 87 ? 20.401 -7.784 -25.793 1.00 75.75 87 SER A O 1
ATOM 672 N N . LYS A 1 88 ? 19.108 -9.237 -26.925 1.00 73.12 88 LYS A N 1
ATOM 673 C CA . LYS A 1 88 ? 18.598 -8.226 -27.867 1.00 73.12 88 LYS A CA 1
ATOM 674 C C . LYS A 1 88 ? 17.850 -7.119 -27.124 1.00 73.12 88 LYS A C 1
ATOM 676 O O . LYS A 1 88 ? 18.049 -5.939 -27.408 1.00 73.12 88 LYS A O 1
ATOM 681 N N . GLU A 1 89 ? 17.058 -7.511 -26.135 1.00 69.44 89 GLU A N 1
ATOM 682 C CA . GLU A 1 89 ? 16.255 -6.641 -25.287 1.00 69.44 89 GLU A CA 1
ATOM 683 C C . GLU A 1 89 ? 17.166 -5.732 -24.455 1.00 69.44 89 GLU A C 1
ATOM 685 O O . GLU A 1 89 ? 17.071 -4.512 -24.565 1.00 69.44 89 GLU A O 1
ATOM 690 N N . SER A 1 90 ? 18.134 -6.290 -23.717 1.00 74.81 90 SER A N 1
ATOM 691 C CA . SER A 1 90 ? 19.055 -5.490 -22.893 1.00 74.81 90 SER A CA 1
ATOM 692 C C . SER A 1 90 ? 19.916 -4.546 -23.741 1.00 74.81 90 SER A C 1
ATOM 694 O O . SER A 1 90 ? 20.133 -3.389 -23.372 1.00 74.81 90 SER A O 1
ATOM 696 N N . THR A 1 91 ? 20.341 -4.989 -24.930 1.00 82.38 91 THR A N 1
ATOM 697 C CA . THR A 1 91 ? 21.053 -4.136 -25.893 1.00 82.38 91 THR A CA 1
ATOM 698 C C . THR A 1 91 ? 20.205 -2.930 -26.295 1.00 82.38 91 THR A C 1
ATOM 700 O O . THR A 1 91 ? 20.689 -1.797 -26.273 1.00 82.38 91 THR A O 1
ATOM 703 N N . TYR A 1 92 ? 18.937 -3.155 -26.649 1.00 77.50 92 TYR A N 1
ATOM 704 C CA . TYR A 1 92 ? 18.012 -2.091 -27.033 1.00 77.50 92 TYR A CA 1
ATOM 705 C C . TYR A 1 92 ? 17.773 -1.102 -25.885 1.00 77.50 92 TYR A C 1
ATOM 707 O O . TYR A 1 92 ? 17.877 0.112 -26.081 1.00 77.50 92 TYR A O 1
ATOM 715 N N . GLU A 1 93 ? 17.524 -1.604 -24.675 1.00 76.69 93 GLU A N 1
ATOM 716 C CA . GLU A 1 93 ? 17.267 -0.767 -23.503 1.00 76.69 93 GLU A CA 1
ATOM 717 C C . GLU A 1 93 ? 18.475 0.119 -23.165 1.00 76.69 93 GLU A C 1
ATOM 719 O O . GLU A 1 93 ? 18.331 1.338 -23.043 1.00 76.69 93 GLU A O 1
ATOM 724 N N . GLN A 1 94 ? 19.684 -0.448 -23.113 1.00 88.25 94 GLN A N 1
ATOM 725 C CA . GLN A 1 94 ? 20.902 0.323 -22.839 1.00 88.25 94 GLN A CA 1
ATOM 726 C C . GLN A 1 94 ? 21.241 1.312 -23.963 1.00 88.25 94 GLN A C 1
ATOM 728 O O . GLN A 1 94 ? 21.724 2.417 -23.695 1.00 88.25 94 GLN A O 1
ATOM 733 N N . LYS A 1 95 ? 20.939 0.968 -25.223 1.00 87.19 95 LYS A N 1
ATOM 734 C CA . LYS A 1 95 ? 21.066 1.897 -26.353 1.00 87.19 95 LYS A CA 1
ATOM 735 C C . LYS A 1 95 ? 20.133 3.098 -26.191 1.00 87.19 95 LYS A C 1
ATOM 737 O O . LYS A 1 95 ? 20.579 4.231 -26.348 1.00 87.19 95 LYS A O 1
ATOM 742 N N . SER A 1 96 ? 18.868 2.863 -25.836 1.00 82.56 96 SER A N 1
ATOM 743 C CA . SER A 1 96 ? 17.855 3.917 -25.648 1.00 82.56 96 SER A CA 1
ATOM 744 C C . SER A 1 96 ? 18.185 4.886 -24.499 1.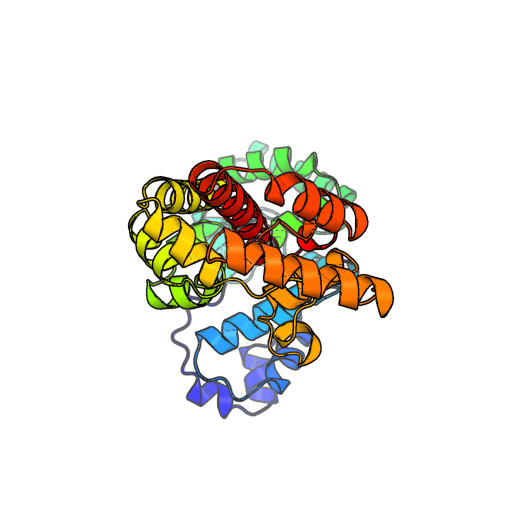00 82.56 96 SER A C 1
ATOM 746 O O . SER A 1 96 ? 17.877 6.083 -24.568 1.00 82.56 96 SER A O 1
ATOM 748 N N . ALA A 1 97 ? 18.883 4.381 -23.478 1.00 86.12 97 ALA A N 1
ATOM 749 C CA . ALA A 1 97 ? 19.384 5.150 -22.342 1.00 86.12 97 ALA A CA 1
ATOM 750 C C . ALA A 1 97 ? 20.633 5.992 -22.671 1.00 86.12 97 ALA A C 1
ATOM 752 O O . ALA A 1 97 ? 21.025 6.855 -21.885 1.00 86.12 97 ALA A O 1
ATOM 753 N N . GLY A 1 98 ? 21.268 5.756 -23.827 1.00 89.56 98 GLY A N 1
ATOM 754 C CA . GLY A 1 98 ? 22.515 6.408 -24.234 1.00 89.56 98 GLY A CA 1
ATOM 755 C C . GLY A 1 98 ? 23.783 5.770 -23.657 1.00 89.56 98 GLY A C 1
ATOM 756 O O . GLY A 1 98 ? 24.870 6.304 -23.860 1.00 89.56 98 GLY A O 1
ATOM 757 N N . LEU A 1 99 ? 23.675 4.619 -22.983 1.00 89.50 99 LEU A N 1
ATOM 758 C CA . LEU A 1 99 ? 24.810 3.941 -22.343 1.00 89.50 99 LEU A CA 1
ATOM 759 C C . LEU A 1 99 ? 25.813 3.374 -23.359 1.00 89.50 99 LEU A C 1
ATOM 761 O O . LEU A 1 99 ? 27.010 3.310 -23.088 1.00 89.50 99 LEU A O 1
ATOM 765 N N . LEU A 1 100 ? 25.352 3.005 -24.559 1.00 86.38 100 LEU A N 1
ATOM 766 C CA . LEU A 1 100 ? 26.239 2.504 -25.618 1.00 86.38 100 LEU A CA 1
ATOM 767 C C . LEU A 1 100 ? 27.051 3.612 -26.311 1.00 86.38 100 LEU A C 1
ATOM 769 O O . LEU A 1 100 ? 28.051 3.303 -26.957 1.00 86.38 100 LEU A O 1
ATOM 773 N N . ASN A 1 101 ? 26.669 4.881 -26.129 1.00 87.19 101 ASN A N 1
ATOM 774 C CA . ASN A 1 101 ? 27.289 6.051 -26.762 1.00 87.19 101 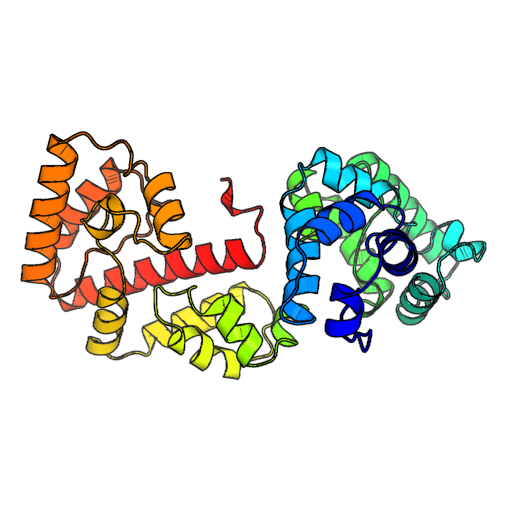ASN A CA 1
ATOM 775 C C . ASN A 1 101 ? 28.085 6.917 -25.762 1.00 87.19 101 ASN A C 1
ATOM 777 O O . ASN A 1 101 ? 28.320 8.094 -26.019 1.00 87.19 101 ASN A O 1
ATOM 781 N N . MET A 1 102 ? 28.465 6.361 -24.608 1.00 89.75 102 MET A N 1
ATOM 782 C CA . MET A 1 102 ? 29.250 7.071 -23.589 1.00 89.75 102 MET A CA 1
ATOM 783 C C . MET A 1 102 ? 30.682 7.351 -24.066 1.00 89.75 102 MET A C 1
ATOM 785 O O . MET A 1 102 ? 31.256 6.527 -24.791 1.00 89.75 102 MET A O 1
ATOM 789 N N . SER A 1 103 ? 31.254 8.474 -23.621 1.00 92.12 103 SER A N 1
ATOM 790 C CA . SER A 1 103 ? 32.681 8.782 -23.790 1.00 92.12 103 SER A CA 1
ATOM 791 C C . SER A 1 103 ? 33.556 7.825 -22.972 1.00 92.12 103 SER A C 1
ATOM 793 O O . SER A 1 103 ? 33.069 7.131 -22.074 1.00 92.12 103 SER A O 1
ATOM 795 N N . ASP A 1 104 ? 34.859 7.787 -23.247 1.00 89.88 104 ASP A N 1
ATOM 796 C CA . ASP A 1 104 ? 35.781 6.924 -22.500 1.00 89.88 104 ASP A CA 1
ATOM 797 C C . ASP A 1 104 ? 35.842 7.290 -21.009 1.00 89.88 104 ASP A C 1
ATOM 799 O O . ASP A 1 104 ? 35.837 6.403 -20.155 1.00 89.88 104 ASP A O 1
ATOM 803 N N . GLU A 1 105 ? 35.800 8.583 -20.675 1.00 91.06 105 GLU A N 1
ATOM 804 C CA . GLU A 1 105 ? 35.757 9.058 -19.286 1.00 91.06 105 GLU A CA 1
ATOM 805 C C . GLU A 1 105 ? 34.475 8.620 -18.567 1.00 91.06 105 GLU A C 1
ATOM 807 O O . GLU A 1 105 ? 34.524 8.083 -17.456 1.00 91.06 105 GLU A O 1
ATOM 812 N N . GLU A 1 106 ? 33.319 8.785 -19.216 1.00 91.75 106 GLU A N 1
ATOM 813 C CA . GLU A 1 106 ? 32.023 8.351 -18.688 1.00 91.75 106 GLU A CA 1
ATOM 814 C C . GLU A 1 106 ? 32.001 6.830 -18.465 1.00 91.75 106 GLU A C 1
ATOM 816 O O . GLU A 1 106 ? 31.509 6.349 -17.437 1.00 91.75 106 GLU A O 1
ATOM 821 N N . ARG A 1 107 ? 32.587 6.061 -19.393 1.00 90.31 107 ARG A N 1
ATOM 822 C CA . ARG A 1 107 ? 32.724 4.601 -19.278 1.00 90.31 107 ARG A CA 1
ATOM 823 C C . ARG A 1 107 ? 33.631 4.203 -18.125 1.00 90.31 107 ARG A C 1
ATOM 825 O O . ARG A 1 107 ? 33.292 3.296 -17.365 1.00 90.31 107 ARG A O 1
ATOM 832 N N . MET A 1 108 ? 34.783 4.850 -17.970 1.00 90.56 108 MET A N 1
ATOM 833 C CA . MET A 1 108 ? 35.672 4.588 -16.836 1.00 90.56 108 MET A CA 1
ATOM 834 C C . MET A 1 108 ? 34.964 4.879 -15.510 1.00 90.56 108 MET A C 1
ATOM 836 O O . MET A 1 108 ? 35.058 4.082 -14.570 1.00 90.56 108 MET A O 1
ATOM 840 N N . LYS A 1 109 ? 34.189 5.969 -15.454 1.00 93.19 109 LYS A N 1
ATOM 841 C CA . LYS A 1 109 ? 33.400 6.348 -14.282 1.00 93.19 109 LYS A CA 1
ATOM 842 C C . LYS A 1 109 ? 32.346 5.294 -13.930 1.00 93.19 109 LYS A C 1
ATOM 844 O O . LYS A 1 109 ? 32.364 4.791 -12.805 1.00 93.19 109 LYS A O 1
ATOM 849 N N . ILE A 1 110 ? 31.467 4.918 -14.864 1.00 92.94 110 ILE A N 1
ATOM 850 C CA . ILE A 1 110 ? 30.390 3.951 -14.580 1.00 92.94 110 ILE A CA 1
ATOM 851 C C . ILE A 1 110 ? 30.947 2.568 -14.226 1.00 92.94 110 ILE A C 1
ATOM 853 O O . ILE A 1 110 ? 30.462 1.938 -13.292 1.00 92.94 110 ILE A O 1
ATOM 857 N N . ASN A 1 111 ? 32.029 2.129 -14.879 1.00 92.62 111 ASN A N 1
ATOM 858 C CA . ASN A 1 111 ? 32.679 0.856 -14.562 1.00 92.62 111 ASN A CA 1
ATOM 859 C C . ASN A 1 111 ? 33.283 0.857 -13.146 1.00 92.62 111 ASN A C 1
ATOM 861 O O . ASN A 1 111 ? 33.089 -0.097 -12.395 1.00 92.62 111 ASN A O 1
ATOM 865 N N . SER A 1 112 ? 33.952 1.943 -12.740 1.00 94.75 112 SER A N 1
ATOM 866 C CA . SER A 1 112 ? 34.463 2.104 -11.370 1.00 94.75 112 SER A CA 1
ATOM 867 C C . SER A 1 112 ? 33.340 2.073 -10.327 1.00 94.75 112 SER A C 1
ATOM 869 O O . SER A 1 112 ? 33.470 1.436 -9.278 1.00 94.75 112 SER A O 1
ATOM 871 N N . LEU A 1 113 ? 32.208 2.719 -10.619 1.00 95.25 113 LEU A N 1
ATOM 872 C CA . LEU A 1 113 ? 31.038 2.717 -9.742 1.00 95.25 113 LEU A CA 1
ATOM 873 C C . LEU A 1 113 ? 30.364 1.338 -9.671 1.00 95.25 113 LEU A C 1
ATOM 875 O O . LEU A 1 113 ? 30.057 0.891 -8.568 1.00 95.25 113 LEU A O 1
ATOM 879 N N . ASN A 1 114 ? 30.211 0.631 -10.795 1.00 94.25 114 ASN A N 1
ATOM 880 C CA . ASN A 1 114 ? 29.684 -0.738 -10.835 1.00 94.25 114 ASN A CA 1
ATOM 881 C C . ASN A 1 114 ? 30.540 -1.698 -9.998 1.00 94.25 114 ASN A C 1
ATOM 883 O O . ASN A 1 114 ? 30.005 -2.503 -9.237 1.00 94.25 114 ASN A O 1
ATOM 887 N N . GLU A 1 115 ? 31.871 -1.597 -10.074 1.00 94.25 115 GLU A N 1
ATOM 888 C CA . GLU A 1 115 ? 32.773 -2.413 -9.251 1.00 94.25 115 GLU A CA 1
ATOM 889 C C . GLU A 1 115 ? 32.629 -2.110 -7.754 1.00 94.25 115 GLU A C 1
ATOM 891 O O . GLU A 1 115 ? 32.535 -3.030 -6.935 1.00 94.25 115 GLU A O 1
ATOM 896 N N . LYS A 1 116 ? 32.550 -0.826 -7.375 1.00 95.06 116 LYS A N 1
ATOM 897 C CA . LYS A 1 116 ? 32.278 -0.426 -5.982 1.00 95.06 116 LYS A CA 1
ATOM 898 C C . LYS A 1 116 ? 30.926 -0.952 -5.504 1.00 95.06 116 LYS A C 1
ATOM 900 O O . LYS A 1 116 ? 30.827 -1.455 -4.385 1.00 95.06 116 LYS A O 1
ATOM 905 N N . TYR A 1 117 ? 29.909 -0.862 -6.354 1.00 93.88 117 TYR A N 1
ATOM 906 C CA . TYR A 1 117 ? 28.547 -1.275 -6.046 1.00 93.88 117 TYR A CA 1
ATOM 907 C C . TYR A 1 117 ? 28.469 -2.789 -5.832 1.00 93.88 117 TYR A C 1
ATOM 909 O O . TYR A 1 117 ? 28.023 -3.236 -4.774 1.00 93.88 117 TYR A O 1
ATOM 917 N N . LYS A 1 118 ? 29.015 -3.583 -6.763 1.00 92.19 118 LYS A N 1
ATOM 918 C CA . LYS A 1 118 ? 29.099 -5.045 -6.633 1.00 92.19 118 LYS A CA 1
ATOM 919 C C . LYS A 1 118 ? 29.853 -5.465 -5.381 1.00 92.19 118 LYS A C 1
ATOM 921 O O . LYS A 1 118 ? 29.393 -6.354 -4.669 1.00 92.19 118 LYS A O 1
ATOM 926 N N . ARG A 1 119 ? 30.979 -4.808 -5.077 1.00 92.19 119 ARG A N 1
ATOM 927 C CA . ARG A 1 119 ? 31.760 -5.085 -3.863 1.00 92.19 119 ARG A CA 1
ATOM 928 C C . ARG A 1 119 ? 30.950 -4.833 -2.591 1.00 92.19 119 ARG A C 1
ATOM 930 O O . ARG A 1 119 ? 31.081 -5.597 -1.642 1.00 92.19 119 ARG A O 1
ATOM 937 N N . LYS A 1 120 ? 30.131 -3.777 -2.567 1.00 91.12 120 LYS A N 1
ATOM 938 C CA . LYS A 1 120 ? 29.326 -3.410 -1.396 1.00 91.12 120 LYS A CA 1
ATOM 939 C C . LYS A 1 120 ? 28.109 -4.319 -1.213 1.00 91.12 120 LYS A C 1
ATOM 941 O O . LYS A 1 120 ? 27.880 -4.811 -0.113 1.00 91.12 120 LYS A O 1
ATOM 946 N N . PHE A 1 121 ? 27.330 -4.539 -2.270 1.00 86.19 121 PHE A N 1
ATOM 947 C CA . PHE A 1 121 ? 26.005 -5.162 -2.161 1.00 86.19 121 PHE A CA 1
ATOM 948 C C . PHE A 1 121 ? 25.979 -6.648 -2.550 1.00 86.19 121 PHE A C 1
ATOM 950 O O . PHE A 1 121 ? 25.093 -7.394 -2.113 1.00 86.19 121 PHE A O 1
ATOM 957 N N . GLY A 1 122 ? 26.988 -7.107 -3.296 1.00 85.06 122 GLY A N 1
ATOM 958 C CA . GLY A 1 122 ? 27.139 -8.497 -3.730 1.00 85.06 122 GLY A CA 1
ATOM 959 C C . GLY A 1 122 ? 26.334 -8.863 -4.979 1.00 85.06 122 GLY A C 1
ATOM 960 O O . GLY A 1 122 ? 26.145 -10.056 -5.231 1.00 85.06 122 GLY A O 1
ATOM 961 N N . PHE A 1 123 ? 25.845 -7.862 -5.719 1.00 86.38 123 PHE A N 1
ATOM 962 C CA . PHE A 1 123 ? 25.162 -7.982 -7.009 1.00 86.38 123 PHE A CA 1
ATOM 963 C C . PHE A 1 123 ? 25.350 -6.693 -7.852 1.00 86.38 123 PHE A C 1
ATOM 965 O O . PHE A 1 123 ? 25.692 -5.652 -7.283 1.00 86.38 123 PHE A O 1
ATOM 972 N N . PRO A 1 124 ? 25.189 -6.756 -9.187 1.00 87.81 124 PRO A N 1
ATOM 973 C CA . PRO A 1 124 ? 25.235 -5.614 -10.113 1.00 87.81 124 PRO A CA 1
ATOM 974 C C . PRO A 1 124 ? 24.216 -4.518 -9.795 1.00 87.81 124 PRO A C 1
ATOM 976 O O . PRO A 1 124 ? 23.177 -4.777 -9.195 1.00 87.81 124 PRO A O 1
ATOM 979 N N . PHE A 1 125 ? 24.485 -3.285 -10.217 1.00 87.94 125 PHE A N 1
ATOM 980 C CA . PHE A 1 125 ? 23.501 -2.210 -10.100 1.00 87.94 125 PHE A CA 1
ATOM 981 C C . PHE A 1 125 ? 22.348 -2.421 -11.082 1.00 87.94 125 PHE A C 1
ATOM 983 O O . PHE A 1 125 ? 22.574 -2.608 -12.277 1.00 87.94 125 PHE A O 1
ATOM 990 N N . VAL A 1 126 ? 21.115 -2.358 -10.575 1.00 82.69 126 VAL A N 1
ATOM 991 C CA . VAL A 1 126 ? 19.900 -2.597 -11.360 1.00 82.69 126 VAL A CA 1
ATOM 992 C C . VAL A 1 126 ? 18.995 -1.374 -11.305 1.00 82.69 126 VAL A C 1
ATOM 994 O O . VAL A 1 126 ? 18.614 -0.896 -10.232 1.00 82.69 126 VAL A O 1
ATOM 997 N N . ILE A 1 127 ? 18.645 -0.877 -12.488 1.00 78.00 127 ILE A N 1
ATOM 998 C CA . ILE A 1 127 ? 17.684 0.203 -12.709 1.00 78.00 127 ILE A CA 1
ATOM 999 C C . ILE A 1 127 ? 17.063 0.037 -14.102 1.00 78.00 127 ILE A C 1
ATOM 1001 O O . ILE A 1 127 ? 17.706 -0.473 -15.020 1.00 78.00 127 ILE A O 1
ATOM 1005 N N . CYS A 1 128 ? 15.812 0.469 -14.278 1.00 69.56 128 CYS A N 1
ATOM 1006 C CA . CYS A 1 128 ? 15.139 0.419 -15.575 1.00 69.56 128 CYS A CA 1
ATOM 1007 C C . CYS A 1 128 ? 15.799 1.387 -16.574 1.00 69.56 128 CYS A C 1
ATOM 1009 O O . CYS A 1 128 ? 15.560 2.595 -16.528 1.00 69.56 128 CYS A O 1
ATOM 1011 N N . ALA A 1 129 ? 16.604 0.865 -17.503 1.00 74.88 129 ALA A N 1
ATOM 1012 C CA . ALA A 1 129 ? 17.319 1.689 -18.477 1.00 74.88 129 ALA A CA 1
ATOM 1013 C C . ALA A 1 129 ? 16.370 2.453 -19.422 1.00 74.88 129 ALA A C 1
ATOM 1015 O O . ALA A 1 129 ? 16.637 3.605 -19.738 1.00 74.88 129 ALA A O 1
ATOM 1016 N N . ARG A 1 130 ? 15.213 1.886 -19.803 1.00 67.00 130 ARG A N 1
ATOM 1017 C CA . ARG A 1 130 ? 14.238 2.565 -20.689 1.00 67.00 130 ARG A CA 1
ATOM 1018 C C . ARG A 1 130 ? 13.722 3.900 -20.150 1.00 67.00 130 ARG A C 1
ATOM 1020 O O . ARG A 1 130 ? 13.403 4.789 -20.932 1.00 67.00 130 ARG A O 1
ATOM 1027 N N . LYS A 1 131 ? 13.615 4.028 -18.826 1.00 62.22 131 LYS A N 1
ATOM 1028 C CA . LYS A 1 131 ? 13.042 5.207 -18.161 1.00 62.22 131 LYS A CA 1
ATOM 1029 C C . LYS A 1 131 ? 14.088 6.244 -17.762 1.00 62.22 131 LYS A C 1
ATOM 1031 O O . LYS A 1 131 ? 13.729 7.297 -17.251 1.00 62.22 131 LYS A O 1
ATOM 1036 N N . ASN A 1 132 ? 15.371 5.957 -17.975 1.00 70.25 132 ASN A N 1
ATOM 1037 C CA . ASN A 1 132 ? 16.460 6.781 -17.473 1.00 70.25 132 ASN A CA 1
ATOM 1038 C C . ASN A 1 132 ? 17.451 7.120 -18.589 1.00 70.25 132 ASN A C 1
ATOM 1040 O O . ASN A 1 132 ? 17.707 6.326 -19.493 1.00 70.25 132 ASN A O 1
ATOM 1044 N N . LYS A 1 133 ? 18.035 8.316 -18.522 1.00 87.31 133 LYS A N 1
ATOM 1045 C CA . LYS A 1 133 ? 19.177 8.692 -19.364 1.00 87.31 133 LYS A CA 1
ATOM 1046 C C . LYS A 1 133 ? 20.479 8.400 -18.626 1.00 87.31 133 LYS A C 1
ATOM 1048 O O . LYS A 1 133 ? 20.481 8.297 -17.402 1.00 87.31 133 LYS A O 1
ATOM 1053 N N . LYS A 1 134 ? 21.582 8.261 -19.370 1.00 89.62 134 LYS A N 1
ATOM 1054 C CA . LYS A 1 134 ? 22.912 7.932 -18.825 1.00 89.62 134 LYS A CA 1
ATOM 1055 C C . LYS A 1 134 ? 23.301 8.766 -17.593 1.00 89.62 134 LYS A C 1
ATOM 1057 O O . LYS A 1 134 ? 23.824 8.200 -16.638 1.00 89.62 134 LYS A O 1
ATOM 1062 N N . ASP A 1 135 ? 22.969 10.056 -17.575 1.00 87.00 135 ASP A N 1
ATOM 1063 C CA . ASP A 1 135 ? 23.309 10.960 -16.471 1.00 87.00 135 ASP A CA 1
ATOM 1064 C C . ASP A 1 135 ? 22.488 10.631 -15.215 1.00 87.00 135 ASP A C 1
ATOM 1066 O O . ASP A 1 135 ? 23.048 10.436 -14.139 1.00 87.00 135 ASP A O 1
ATOM 1070 N N . THR A 1 136 ? 21.178 10.415 -15.370 1.00 84.69 136 THR A N 1
ATOM 1071 C CA . THR A 1 136 ? 20.285 9.968 -14.287 1.00 84.69 136 THR A CA 1
ATOM 1072 C C . THR A 1 136 ? 20.704 8.610 -13.723 1.00 84.69 136 THR A C 1
ATOM 1074 O O . THR A 1 136 ? 20.640 8.386 -12.517 1.00 84.69 136 THR A O 1
ATOM 1077 N N . ILE A 1 137 ? 21.164 7.693 -14.581 1.00 85.12 137 ILE A N 1
ATOM 1078 C CA . ILE A 1 137 ? 21.666 6.376 -14.163 1.00 85.12 137 ILE A CA 1
ATOM 1079 C C . ILE A 1 137 ? 22.931 6.530 -13.311 1.00 85.12 137 ILE A C 1
ATOM 1081 O O . ILE A 1 137 ? 23.043 5.888 -12.267 1.00 85.12 137 ILE A O 1
ATOM 1085 N N . LEU A 1 138 ? 23.867 7.388 -13.730 1.00 89.25 138 LEU A N 1
ATOM 1086 C CA . LEU A 1 138 ? 25.094 7.680 -12.984 1.00 89.25 138 LEU A CA 1
ATOM 1087 C C . LEU A 1 138 ? 24.797 8.314 -11.620 1.00 89.25 138 LEU A C 1
ATOM 1089 O O . LEU A 1 138 ? 25.334 7.862 -10.609 1.00 89.25 138 LEU A O 1
ATOM 1093 N N . GLU A 1 139 ? 23.914 9.311 -11.574 1.00 86.19 139 GLU A N 1
ATOM 1094 C CA . GLU A 1 139 ? 23.486 9.955 -10.327 1.00 86.19 139 GLU A CA 1
ATOM 1095 C C . GLU A 1 139 ? 22.796 8.965 -9.381 1.00 86.19 139 GLU A C 1
ATOM 1097 O O . GLU A 1 139 ? 23.100 8.919 -8.184 1.00 86.19 139 GLU A O 1
ATOM 1102 N N . ALA A 1 140 ? 21.897 8.129 -9.912 1.00 83.06 140 ALA A N 1
ATOM 1103 C CA . ALA A 1 140 ? 21.212 7.102 -9.137 1.00 83.06 140 ALA A CA 1
ATOM 1104 C C . ALA A 1 140 ? 22.204 6.093 -8.548 1.00 83.06 140 ALA A C 1
ATOM 1106 O O . ALA A 1 140 ? 22.095 5.756 -7.370 1.00 83.06 140 ALA A O 1
ATOM 1107 N N . LEU A 1 141 ? 23.191 5.657 -9.332 1.00 90.12 141 LEU A N 1
ATOM 1108 C CA . LEU A 1 141 ? 24.243 4.743 -8.894 1.00 90.12 141 LEU A CA 1
ATOM 1109 C C . LEU A 1 141 ? 25.097 5.351 -7.767 1.00 90.12 141 LEU A C 1
ATOM 1111 O O . LEU A 1 141 ? 25.325 4.704 -6.744 1.00 90.12 141 LEU A O 1
ATOM 1115 N N . GLU A 1 142 ? 25.528 6.606 -7.905 1.00 91.81 142 GLU A N 1
ATOM 1116 C CA . GLU A 1 142 ? 26.293 7.319 -6.871 1.00 91.81 142 GLU A CA 1
ATOM 1117 C C . GLU A 1 142 ? 25.491 7.536 -5.583 1.00 91.81 142 GLU A C 1
ATOM 1119 O O . GLU A 1 142 ? 26.024 7.398 -4.476 1.00 91.81 142 GLU A O 1
ATOM 1124 N N . LYS A 1 143 ? 24.204 7.865 -5.713 1.00 86.94 143 LYS A N 1
ATOM 1125 C CA . LYS A 1 143 ? 23.301 8.043 -4.575 1.00 86.94 143 LYS A CA 1
ATOM 1126 C C . LYS A 1 143 ? 23.068 6.717 -3.853 1.00 86.94 143 LYS A C 1
ATOM 1128 O O . LYS A 1 143 ? 23.268 6.648 -2.643 1.00 86.94 143 LYS A O 1
ATOM 1133 N N . ARG A 1 144 ? 22.706 5.663 -4.590 1.00 88.38 144 ARG A N 1
ATOM 1134 C CA . ARG A 1 144 ? 22.380 4.331 -4.053 1.00 88.38 144 ARG A CA 1
ATOM 1135 C C . ARG A 1 144 ? 23.595 3.613 -3.470 1.00 88.38 144 ARG A C 1
ATOM 1137 O O . ARG A 1 144 ? 23.477 2.893 -2.487 1.00 88.38 144 ARG A O 1
ATOM 1144 N N . LEU A 1 145 ? 24.808 3.936 -3.923 1.00 90.75 145 LEU A N 1
ATOM 1145 C CA . LEU A 1 145 ? 26.046 3.519 -3.252 1.00 90.75 145 LEU A CA 1
ATOM 1146 C C . LEU A 1 145 ? 26.140 3.946 -1.778 1.00 90.75 145 LEU A C 1
ATOM 1148 O O . LEU A 1 145 ? 26.916 3.347 -1.029 1.00 90.75 145 LEU A O 1
ATOM 1152 N N . LYS A 1 146 ? 25.371 4.947 -1.333 1.00 90.12 146 LYS A N 1
ATOM 1153 C CA . LYS A 1 146 ? 25.315 5.381 0.072 1.00 90.12 146 LYS A CA 1
ATOM 1154 C C . LYS A 1 146 ? 24.347 4.544 0.919 1.00 90.12 146 LYS A C 1
ATOM 1156 O O . LYS A 1 146 ? 24.504 4.536 2.136 1.00 90.12 146 LYS A O 1
ATOM 1161 N N . ASN A 1 147 ? 23.440 3.785 0.303 1.00 83.50 147 ASN A N 1
ATOM 1162 C CA . ASN A 1 147 ? 22.434 2.970 0.990 1.00 83.50 147 ASN A CA 1
ATOM 1163 C C . ASN A 1 147 ? 23.059 1.837 1.816 1.00 83.50 147 ASN A C 1
ATOM 1165 O O . ASN A 1 147 ? 24.164 1.362 1.517 1.00 83.50 147 ASN A O 1
ATOM 1169 N N . CYS A 1 148 ? 22.351 1.368 2.845 1.00 80.44 148 CYS A N 1
ATOM 1170 C CA . CYS A 1 148 ? 22.664 0.090 3.483 1.00 80.44 148 CYS A CA 1
ATOM 1171 C C . CYS A 1 148 ? 22.211 -1.086 2.593 1.00 80.44 148 CYS A C 1
ATOM 1173 O O . CYS A 1 148 ? 21.425 -0.915 1.662 1.00 80.44 148 CYS A O 1
ATOM 1175 N N . CYS A 1 149 ? 22.715 -2.296 2.855 1.00 73.56 149 CYS A N 1
ATOM 1176 C CA . CYS A 1 149 ? 22.397 -3.468 2.030 1.00 73.56 149 CYS A CA 1
ATOM 1177 C C . CYS A 1 149 ? 20.903 -3.803 1.981 1.00 73.56 149 CYS A C 1
ATOM 1179 O O . CYS A 1 149 ? 20.445 -4.322 0.970 1.00 73.56 149 CYS A O 1
ATOM 1181 N N . GLU A 1 150 ? 20.170 -3.547 3.061 1.00 66.00 150 GLU A N 1
ATOM 1182 C CA . GLU A 1 150 ? 18.734 -3.813 3.147 1.00 66.00 150 GLU A CA 1
ATOM 1183 C C . GLU A 1 150 ? 17.938 -2.820 2.293 1.00 66.00 150 GLU A C 1
ATOM 1185 O O . GLU A 1 150 ? 17.227 -3.237 1.385 1.00 66.00 150 GLU A O 1
ATOM 1190 N N . GLN A 1 151 ? 18.184 -1.517 2.473 1.00 65.31 151 GLN A N 1
ATOM 1191 C CA . GLN A 1 151 ? 17.620 -0.445 1.640 1.00 65.31 151 GLN A CA 1
ATOM 1192 C C . GLN A 1 151 ? 17.845 -0.690 0.144 1.00 65.31 151 GLN A C 1
ATOM 1194 O O . GLN A 1 151 ? 16.950 -0.477 -0.672 1.00 65.31 151 GLN A O 1
ATOM 1199 N N . GLU A 1 152 ? 19.040 -1.153 -0.225 1.00 74.62 152 GLU A N 1
ATOM 1200 C CA . GLU A 1 152 ? 19.392 -1.332 -1.629 1.00 74.62 152 GLU A CA 1
ATOM 1201 C C . GLU A 1 152 ? 18.655 -2.489 -2.296 1.00 74.62 152 GLU A C 1
ATOM 1203 O O . GLU A 1 152 ? 18.249 -2.383 -3.450 1.00 74.62 152 GLU A O 1
ATOM 1208 N N . ILE A 1 153 ? 18.466 -3.592 -1.574 1.00 66.19 153 ILE A N 1
ATOM 1209 C CA . ILE A 1 153 ? 17.697 -4.730 -2.081 1.00 66.19 153 ILE A CA 1
ATOM 1210 C C . ILE A 1 153 ? 16.248 -4.309 -2.284 1.00 66.19 153 ILE A C 1
ATOM 1212 O O . ILE A 1 153 ? 15.672 -4.634 -3.315 1.00 66.19 153 ILE A O 1
ATOM 1216 N N . ASN A 1 154 ? 15.697 -3.532 -1.356 1.00 58.34 154 ASN A N 1
ATOM 1217 C CA . ASN A 1 154 ? 14.319 -3.060 -1.434 1.00 58.34 154 ASN A CA 1
ATOM 1218 C C . ASN A 1 154 ? 14.126 -2.118 -2.635 1.00 58.34 154 ASN A C 1
ATOM 1220 O O . ASN A 1 154 ? 13.194 -2.301 -3.409 1.00 58.34 154 ASN A O 1
ATOM 1224 N N . THR A 1 155 ? 15.099 -1.240 -2.909 1.00 62.41 155 THR A N 1
ATOM 1225 C CA . THR A 1 155 ? 15.077 -0.320 -4.069 1.00 62.41 155 THR A CA 1
ATOM 1226 C C . THR A 1 155 ? 15.027 -1.050 -5.427 1.00 62.41 155 THR A C 1
ATOM 1228 O O . THR A 1 155 ? 14.599 -0.483 -6.428 1.00 62.41 155 THR A O 1
ATOM 1231 N N . VAL A 1 156 ? 15.483 -2.307 -5.507 1.00 59.00 156 VAL A N 1
ATOM 1232 C CA . VAL A 1 156 ? 15.439 -3.103 -6.751 1.00 59.00 156 VAL A CA 1
ATOM 1233 C C . VAL A 1 156 ? 14.054 -3.717 -7.004 1.00 59.00 156 VAL A C 1
ATOM 1235 O O . VAL A 1 156 ? 13.732 -4.011 -8.155 1.00 59.00 156 VAL A O 1
ATOM 1238 N N . TYR A 1 157 ? 13.242 -3.888 -5.956 1.00 53.50 157 TYR A N 1
ATOM 1239 C CA . TYR A 1 157 ? 11.933 -4.553 -6.007 1.00 53.50 157 TYR A CA 1
ATOM 1240 C C . TYR A 1 157 ? 10.750 -3.638 -5.637 1.00 53.50 157 TYR A C 1
ATOM 1242 O O . TYR A 1 157 ? 9.612 -4.096 -5.654 1.00 53.50 157 TYR A O 1
ATOM 1250 N N . GLU A 1 158 ? 10.985 -2.357 -5.336 1.00 54.44 158 GLU A N 1
ATOM 1251 C CA . GLU A 1 158 ? 9.922 -1.360 -5.156 1.00 54.44 158 GLU A CA 1
ATOM 1252 C C . GLU A 1 158 ? 9.053 -1.244 -6.420 1.00 54.44 158 GLU A C 1
ATOM 1254 O O . GLU A 1 158 ? 9.550 -1.167 -7.552 1.00 54.44 158 GLU A O 1
ATOM 1259 N N . MET A 1 159 ? 7.733 -1.188 -6.230 1.00 58.50 159 MET A N 1
ATOM 1260 C CA . MET A 1 159 ? 6.804 -0.839 -7.296 1.00 58.50 159 MET A CA 1
ATOM 1261 C C . MET A 1 159 ? 7.027 0.630 -7.667 1.00 58.50 159 MET A C 1
ATOM 1263 O O . MET A 1 159 ? 6.563 1.548 -6.996 1.00 58.50 159 MET A O 1
ATOM 1267 N N . ASP A 1 160 ? 7.762 0.833 -8.758 1.00 66.81 160 ASP A N 1
ATOM 1268 C CA . ASP A 1 160 ? 8.037 2.132 -9.368 1.00 66.81 160 ASP A CA 1
ATOM 1269 C C . ASP A 1 160 ? 6.727 2.919 -9.559 1.00 66.81 160 ASP A C 1
ATOM 1271 O O . ASP A 1 160 ? 5.775 2.422 -10.164 1.00 66.81 160 ASP A O 1
ATOM 1275 N N . ILE A 1 161 ? 6.673 4.163 -9.072 1.00 76.62 161 ILE A N 1
ATOM 1276 C CA . ILE A 1 161 ? 5.490 5.032 -9.187 1.00 76.62 161 ILE A CA 1
ATOM 1277 C C . ILE A 1 161 ? 5.020 5.190 -10.637 1.00 76.62 161 ILE A C 1
ATOM 1279 O O . ILE A 1 161 ? 3.835 5.357 -10.903 1.00 76.62 161 ILE A O 1
ATOM 1283 N N . SER A 1 162 ? 5.921 5.073 -11.612 1.00 64.31 162 SER A N 1
ATOM 1284 C CA . SER A 1 162 ? 5.524 5.107 -13.017 1.00 64.31 162 SER A CA 1
ATOM 1285 C C . SER A 1 162 ? 4.777 3.845 -13.468 1.00 64.31 162 SER A C 1
ATOM 1287 O O . SER A 1 162 ? 3.993 3.926 -14.410 1.00 64.31 162 SER A O 1
ATOM 1289 N N . ALA A 1 163 ? 4.957 2.700 -12.797 1.00 68.25 163 ALA A N 1
ATOM 1290 C CA . ALA A 1 163 ? 4.091 1.534 -12.972 1.00 68.25 163 ALA A CA 1
ATOM 1291 C C . ALA A 1 163 ? 2.680 1.830 -12.452 1.00 68.25 163 ALA A C 1
ATOM 1293 O O . ALA A 1 163 ? 1.717 1.550 -13.154 1.00 68.25 163 ALA A O 1
ATOM 1294 N N . VAL A 1 164 ? 2.563 2.487 -11.291 1.00 80.81 164 VAL A N 1
ATOM 1295 C CA . VAL A 1 164 ? 1.273 2.964 -10.758 1.00 80.81 164 VAL A CA 1
ATOM 1296 C C . VAL A 1 164 ? 0.601 3.942 -11.728 1.00 80.81 164 VAL A C 1
ATOM 1298 O O . VAL A 1 164 ? -0.571 3.776 -12.044 1.00 80.81 164 VAL A O 1
ATOM 1301 N N . ASN A 1 165 ? 1.351 4.904 -12.275 1.00 80.56 165 ASN A N 1
ATOM 1302 C CA . ASN A 1 165 ? 0.841 5.878 -13.251 1.00 80.56 165 ASN A CA 1
ATOM 1303 C C . ASN A 1 165 ? 0.456 5.273 -14.609 1.00 80.56 165 ASN A C 1
ATOM 1305 O O . ASN A 1 165 ? -0.164 5.961 -15.414 1.00 80.56 165 ASN A O 1
ATOM 1309 N N . SER A 1 166 ? 0.861 4.032 -14.886 1.00 80.38 166 SER A N 1
ATOM 1310 C CA . SER A 1 166 ? 0.520 3.327 -16.127 1.00 80.38 166 SER A CA 1
ATOM 1311 C C . SER A 1 166 ? -0.652 2.357 -15.951 1.00 80.38 166 SER A C 1
ATOM 1313 O O . SER A 1 166 ? -1.057 1.742 -16.933 1.00 80.38 166 SER A O 1
ATOM 1315 N N . MET A 1 167 ? -1.175 2.194 -14.729 1.00 82.75 167 MET A N 1
ATOM 1316 C CA . MET A 1 167 ? -2.323 1.324 -14.466 1.00 82.75 167 MET A CA 1
ATOM 1317 C C . MET A 1 167 ? -3.588 1.905 -15.094 1.00 82.75 167 MET A C 1
ATOM 1319 O O . MET A 1 167 ? -3.880 3.099 -14.956 1.00 82.75 167 MET A O 1
ATOM 1323 N N . SER A 1 168 ? -4.378 1.033 -15.715 1.00 85.12 168 SER A N 1
ATOM 1324 C CA . SER A 1 168 ? -5.780 1.327 -16.002 1.00 85.12 168 SER A CA 1
ATOM 1325 C C . SER A 1 168 ? -6.543 1.644 -14.712 1.00 85.12 168 SER A C 1
ATOM 1327 O O . SER A 1 168 ? -6.089 1.358 -13.597 1.00 85.12 168 SER A O 1
ATOM 1329 N N . TYR A 1 169 ? -7.724 2.240 -14.859 1.00 82.94 169 TYR A N 1
ATOM 1330 C CA . TYR A 1 169 ? -8.598 2.513 -13.725 1.00 82.94 169 TYR A CA 1
ATOM 1331 C C . TYR A 1 169 ? -8.911 1.218 -12.962 1.00 82.94 169 TYR A C 1
ATOM 1333 O O . TYR A 1 169 ? -8.741 1.155 -11.748 1.00 82.94 169 TYR A O 1
ATOM 1341 N N . GLU A 1 170 ? -9.276 0.156 -13.675 1.00 82.75 170 GLU A N 1
ATOM 1342 C CA . GLU A 1 170 ? -9.652 -1.138 -13.111 1.00 82.75 170 GLU A CA 1
ATOM 1343 C C . GLU A 1 170 ? -8.496 -1.782 -12.332 1.00 82.75 170 GLU A C 1
ATOM 1345 O O . GLU A 1 170 ? -8.687 -2.220 -11.195 1.00 82.75 170 GLU A O 1
ATOM 1350 N N . GLU A 1 171 ? -7.283 -1.779 -12.893 1.00 79.12 171 GLU A N 1
ATOM 1351 C CA . GLU A 1 171 ? -6.082 -2.291 -12.219 1.00 79.12 171 GLU A CA 1
ATOM 1352 C C . GLU A 1 171 ? -5.757 -1.487 -10.958 1.00 79.12 171 GLU A C 1
ATOM 1354 O O . GLU A 1 171 ? -5.444 -2.062 -9.911 1.00 79.12 171 GLU A O 1
ATOM 1359 N N . PHE A 1 172 ? -5.871 -0.159 -11.030 1.00 85.69 172 PHE A N 1
ATOM 1360 C CA . PHE A 1 172 ? -5.612 0.706 -9.889 1.00 85.69 172 PHE A CA 1
ATOM 1361 C C . PHE A 1 172 ? -6.606 0.446 -8.753 1.00 85.69 172 PHE A C 1
ATOM 1363 O O . PHE A 1 172 ? -6.197 0.320 -7.599 1.00 85.69 172 PHE A O 1
ATOM 1370 N N . ILE A 1 173 ? -7.901 0.297 -9.048 1.00 88.12 173 ILE A N 1
ATOM 1371 C CA . ILE A 1 173 ? -8.905 -0.041 -8.027 1.00 88.12 173 ILE A CA 1
ATOM 1372 C C . ILE A 1 173 ? -8.706 -1.448 -7.489 1.00 88.12 173 ILE A C 1
ATOM 1374 O O . ILE A 1 173 ? -8.786 -1.641 -6.277 1.00 88.12 173 ILE A O 1
ATOM 1378 N N . SER A 1 174 ? -8.390 -2.419 -8.343 1.00 81.62 174 SER A N 1
ATOM 1379 C CA . SER A 1 174 ? -8.092 -3.775 -7.886 1.00 81.62 174 SER A CA 1
ATOM 1380 C C . SER A 1 174 ? -6.901 -3.803 -6.925 1.00 81.62 174 SER A C 1
ATOM 1382 O O . SER A 1 174 ? -6.898 -4.600 -5.990 1.00 81.62 174 SER A O 1
ATOM 1384 N N . LYS A 1 175 ? -5.890 -2.953 -7.144 1.00 83.62 175 LYS A N 1
ATOM 1385 C CA . LYS A 1 175 ? -4.664 -2.930 -6.338 1.00 83.62 175 LYS A CA 1
ATOM 1386 C C . LYS A 1 175 ? -4.790 -2.074 -5.077 1.00 83.62 175 LYS A C 1
ATOM 1388 O O . LYS A 1 175 ? -4.357 -2.497 -4.010 1.00 83.62 175 LYS A O 1
ATOM 1393 N N . PHE A 1 176 ? -5.364 -0.879 -5.195 1.00 91.31 176 PHE A N 1
ATOM 1394 C CA . PHE A 1 176 ? -5.412 0.128 -4.131 1.00 91.31 176 PHE A CA 1
ATOM 1395 C C . PHE A 1 176 ? -6.790 0.256 -3.472 1.00 91.31 176 PHE A C 1
ATOM 1397 O O . PHE A 1 176 ? -6.949 1.024 -2.528 1.00 91.31 176 PHE A O 1
ATOM 1404 N N . GLY A 1 177 ? -7.800 -0.493 -3.916 1.00 91.69 177 GLY A N 1
ATOM 1405 C CA . GLY A 1 177 ? -9.185 -0.348 -3.461 1.00 91.69 177 GLY A CA 1
ATOM 1406 C C . GLY A 1 177 ? -9.426 -0.639 -1.978 1.00 91.69 177 GLY A C 1
ATOM 1407 O O . GLY A 1 177 ? -10.449 -0.211 -1.453 1.00 91.69 177 GLY A O 1
ATOM 1408 N N . ASN A 1 178 ? -8.496 -1.318 -1.296 1.00 93.44 178 ASN A N 1
ATOM 1409 C CA . ASN A 1 178 ? -8.588 -1.607 0.139 1.00 93.44 178 ASN A CA 1
ATOM 1410 C C . ASN A 1 178 ? -7.536 -0.870 0.992 1.00 93.44 178 ASN A C 1
ATOM 1412 O O . ASN A 1 178 ? -7.322 -1.222 2.151 1.00 93.44 178 ASN A O 1
ATOM 1416 N N . VAL A 1 179 ? -6.868 0.166 0.462 1.00 93.56 179 VAL A N 1
ATOM 1417 C CA . VAL A 1 179 ? -5.958 1.003 1.282 1.00 93.56 179 VAL A CA 1
ATOM 1418 C C . VAL A 1 179 ? -6.712 1.787 2.356 1.00 93.56 179 VAL A C 1
ATOM 1420 O O . VAL A 1 179 ? -6.171 2.069 3.418 1.00 93.56 179 VAL A O 1
ATOM 1423 N N . VAL A 1 180 ? -7.987 2.077 2.105 1.00 95.94 180 VAL A N 1
ATOM 1424 C CA . VAL A 1 180 ? -8.968 2.440 3.126 1.00 95.94 180 VAL A CA 1
ATOM 1425 C C . VAL A 1 180 ? -9.935 1.267 3.218 1.00 95.94 180 VAL A C 1
ATOM 1427 O O . VAL A 1 180 ? -10.495 0.870 2.196 1.00 95.94 180 VAL A O 1
ATOM 1430 N N . GLU A 1 181 ? -10.101 0.703 4.416 1.00 96.06 181 GLU A N 1
ATOM 1431 C CA . GLU A 1 181 ? -10.866 -0.533 4.625 1.00 96.06 181 GLU A CA 1
ATOM 1432 C C . GLU A 1 181 ? -12.248 -0.459 3.964 1.00 96.06 181 GLU A C 1
ATOM 1434 O O . GLU A 1 181 ? -13.022 0.466 4.221 1.00 96.06 181 GLU A O 1
ATOM 1439 N N . HIS A 1 182 ? -12.529 -1.424 3.085 1.00 91.88 182 HIS A N 1
ATOM 1440 C CA . HIS A 1 182 ? -13.777 -1.558 2.330 1.00 91.88 182 HIS A CA 1
ATOM 1441 C C . HIS A 1 182 ? -14.228 -0.288 1.575 1.00 91.88 182 HIS A C 1
ATOM 1443 O O . HIS A 1 182 ? -15.409 -0.146 1.256 1.00 91.88 182 HIS A O 1
ATOM 1449 N N . CYS A 1 183 ? -13.310 0.630 1.248 1.00 93.31 183 CYS A N 1
ATOM 1450 C CA . CYS A 1 183 ? -13.624 1.907 0.604 1.00 93.31 183 CYS A CA 1
ATOM 1451 C C . CYS A 1 183 ? -12.864 2.094 -0.718 1.00 93.31 183 CYS A C 1
ATOM 1453 O O . CYS A 1 183 ? -11.993 2.961 -0.852 1.00 93.31 183 CYS A O 1
ATOM 1455 N N . SER A 1 184 ? -13.256 1.333 -1.742 1.00 92.50 184 SER A N 1
ATOM 1456 C CA . SER A 1 184 ? -12.692 1.463 -3.095 1.00 92.50 184 SER A CA 1
ATOM 1457 C C . SER A 1 184 ? -12.949 2.835 -3.728 1.00 92.50 184 SER A C 1
ATOM 1459 O O . SER A 1 184 ? -12.185 3.270 -4.589 1.00 92.50 184 SER A O 1
ATOM 1461 N N . LEU A 1 185 ? -13.969 3.563 -3.255 1.00 90.69 185 LEU A N 1
ATOM 1462 C CA . LEU A 1 185 ? -14.266 4.927 -3.689 1.00 90.69 185 LEU A CA 1
ATOM 1463 C C . LEU A 1 185 ? -13.099 5.893 -3.429 1.00 90.69 185 LEU A C 1
ATOM 1465 O O . LEU A 1 185 ? -12.860 6.770 -4.256 1.00 90.69 185 LEU A O 1
ATOM 1469 N N . CYS A 1 186 ? -12.350 5.725 -2.332 1.00 90.56 186 CYS A N 1
ATOM 1470 C CA . CYS A 1 186 ? -11.167 6.548 -2.060 1.00 90.56 186 CYS A CA 1
ATOM 1471 C C . CYS A 1 186 ? -10.117 6.386 -3.168 1.00 90.56 186 CYS A C 1
ATOM 1473 O O . CYS A 1 186 ? -9.614 7.378 -3.695 1.00 90.56 186 CYS A O 1
ATOM 1475 N N . ALA A 1 187 ? -9.825 5.142 -3.564 1.00 90.25 187 ALA A N 1
ATOM 1476 C CA . ALA A 1 187 ? -8.905 4.863 -4.664 1.00 90.25 187 ALA A CA 1
ATOM 1477 C C . ALA A 1 187 ? -9.453 5.400 -6.000 1.00 90.25 187 ALA A C 1
ATOM 1479 O O . ALA A 1 187 ? -8.719 6.022 -6.764 1.00 90.25 187 ALA A O 1
ATOM 1480 N N . ALA A 1 188 ? -10.757 5.242 -6.246 1.00 89.50 188 ALA A N 1
ATOM 1481 C CA . ALA A 1 188 ? -11.423 5.727 -7.457 1.00 89.50 188 ALA A CA 1
ATOM 1482 C C . ALA A 1 188 ? -11.384 7.241 -7.614 1.00 89.50 188 ALA A C 1
ATOM 1484 O O . ALA A 1 188 ? -11.150 7.735 -8.718 1.00 89.50 188 ALA A O 1
ATOM 1485 N N . ALA A 1 189 ? -11.609 7.974 -6.528 1.00 89.44 189 ALA A N 1
ATOM 1486 C CA . ALA A 1 189 ? -11.556 9.424 -6.542 1.00 89.44 189 ALA A CA 1
ATOM 1487 C C . ALA A 1 189 ? -10.137 9.918 -6.845 1.00 89.44 189 ALA A C 1
ATOM 1489 O O . ALA A 1 189 ? -9.961 10.807 -7.674 1.00 89.44 189 ALA A O 1
ATOM 1490 N N . VAL A 1 190 ? -9.131 9.305 -6.216 1.00 93.31 190 VAL A N 1
ATOM 1491 C CA . VAL A 1 190 ? -7.737 9.744 -6.323 1.00 93.31 190 VAL A CA 1
ATOM 1492 C C . VAL A 1 190 ? -7.076 9.327 -7.633 1.00 93.31 190 VAL A C 1
ATOM 1494 O O . VAL A 1 190 ? -6.173 10.023 -8.083 1.00 93.31 190 VAL A O 1
ATOM 1497 N N . TRP A 1 191 ? -7.539 8.264 -8.299 1.00 91.88 191 TRP A N 1
ATOM 1498 C CA . TRP A 1 191 ? -7.001 7.876 -9.608 1.00 91.88 191 TRP A CA 1
ATOM 1499 C C . TRP A 1 191 ? -7.039 9.033 -10.618 1.00 91.88 191 TRP A C 1
ATOM 1501 O O . TRP A 1 191 ? -6.093 9.213 -11.371 1.00 91.88 191 TRP A O 1
ATOM 1511 N N . ARG A 1 192 ? -8.066 9.893 -10.572 1.00 90.25 192 ARG A N 1
ATOM 1512 C CA . ARG A 1 192 ? -8.193 11.069 -11.458 1.00 90.25 192 ARG A CA 1
ATOM 1513 C C . ARG A 1 192 ? -7.087 12.116 -11.296 1.00 90.25 192 ARG A C 1
ATOM 1515 O O . ARG A 1 192 ? -6.946 12.972 -12.161 1.00 90.25 192 ARG A O 1
ATOM 1522 N N . GLU A 1 193 ? -6.324 12.048 -10.211 1.00 90.44 193 GLU A N 1
ATOM 1523 C CA . GLU A 1 193 ? -5.209 12.948 -9.914 1.00 90.44 193 GLU A CA 1
ATOM 1524 C C . GLU A 1 193 ? -3.877 12.446 -10.508 1.00 90.44 193 GLU A C 1
ATOM 1526 O O . GLU A 1 193 ? -2.831 13.053 -10.278 1.00 90.44 193 GLU A O 1
ATOM 1531 N N . HIS A 1 194 ? -3.886 11.336 -11.261 1.00 82.56 194 HIS A N 1
ATOM 1532 C CA . HIS A 1 194 ? -2.697 10.830 -11.941 1.00 82.56 194 HIS A CA 1
ATOM 1533 C C . HIS A 1 194 ? -2.197 11.827 -13.019 1.00 82.56 194 HIS A C 1
ATOM 1535 O O . HIS A 1 194 ? -3.002 12.481 -13.687 1.00 82.56 194 HIS A O 1
ATOM 1541 N N . PRO A 1 195 ? -0.881 11.905 -13.299 1.00 87.00 195 PRO A N 1
ATOM 1542 C CA . PRO A 1 195 ? 0.195 11.104 -12.720 1.00 87.00 195 PRO A CA 1
ATOM 1543 C C . PRO A 1 195 ? 0.680 11.620 -11.355 1.00 87.00 195 PRO A C 1
ATOM 1545 O O . PRO A 1 195 ? 0.760 12.821 -11.108 1.00 87.00 195 PRO A O 1
ATOM 1548 N N . PHE A 1 196 ? 1.096 10.691 -10.496 1.00 83.31 196 PHE A N 1
ATOM 1549 C CA . PHE A 1 196 ? 1.742 10.965 -9.214 1.00 83.31 196 PHE A CA 1
ATOM 1550 C C . PHE A 1 196 ? 3.270 11.017 -9.366 1.00 83.31 196 PHE A C 1
ATOM 1552 O O . PHE A 1 196 ? 3.863 10.199 -10.069 1.00 83.31 196 PHE A O 1
ATOM 1559 N N . ASN A 1 197 ? 3.927 11.937 -8.665 1.00 73.38 197 ASN A N 1
ATOM 1560 C CA . ASN A 1 197 ? 5.388 12.051 -8.630 1.00 73.38 197 ASN A CA 1
ATOM 1561 C C . ASN A 1 197 ? 6.036 10.950 -7.783 1.00 73.38 197 ASN A C 1
ATOM 1563 O O . ASN A 1 197 ? 7.115 10.470 -8.112 1.00 73.38 197 ASN A O 1
ATOM 1567 N N . ASP A 1 198 ? 5.391 10.579 -6.678 1.00 70.25 198 ASP A N 1
ATOM 1568 C CA . ASP A 1 198 ? 5.832 9.547 -5.745 1.00 70.25 198 ASP A CA 1
ATOM 1569 C C . ASP A 1 198 ? 4.634 8.988 -4.953 1.00 70.25 198 ASP A C 1
ATOM 1571 O O . ASP A 1 198 ? 3.502 9.478 -5.034 1.00 70.25 198 ASP A O 1
ATOM 1575 N N . VAL A 1 199 ? 4.883 7.944 -4.163 1.00 81.00 199 VAL A N 1
ATOM 1576 C CA . VAL A 1 199 ? 3.862 7.306 -3.316 1.00 81.00 199 VAL A CA 1
ATOM 1577 C C . VAL A 1 199 ? 3.374 8.249 -2.212 1.00 81.00 199 VAL A C 1
ATOM 1579 O O . VAL A 1 199 ? 2.207 8.202 -1.822 1.00 81.00 199 VAL A O 1
ATOM 1582 N N . ALA A 1 200 ? 4.230 9.155 -1.733 1.00 77.06 200 ALA A N 1
ATOM 1583 C CA . ALA A 1 200 ? 3.844 10.142 -0.732 1.00 77.06 200 ALA A CA 1
ATOM 1584 C C . ALA A 1 200 ? 2.816 11.141 -1.289 1.00 77.06 200 ALA A C 1
ATOM 1586 O O . ALA A 1 200 ? 1.944 11.607 -0.558 1.00 77.06 200 ALA A O 1
ATOM 1587 N N . GLN A 1 201 ? 2.872 11.472 -2.580 1.00 83.81 201 GLN A N 1
ATOM 1588 C CA . GLN A 1 201 ? 1.856 12.268 -3.254 1.00 83.81 201 GLN A CA 1
ATOM 1589 C C . GLN A 1 201 ? 0.534 11.507 -3.349 1.00 83.81 201 GLN A C 1
ATOM 1591 O O . GLN A 1 201 ? -0.494 12.080 -2.995 1.00 83.81 201 GLN A O 1
ATOM 1596 N N . LEU A 1 202 ? 0.551 10.229 -3.740 1.00 89.25 202 LEU A N 1
ATOM 1597 C CA . LEU A 1 202 ? -0.649 9.384 -3.735 1.00 89.25 202 LEU A CA 1
ATOM 1598 C C . LEU A 1 202 ? -1.304 9.343 -2.338 1.00 89.25 202 LEU A C 1
ATOM 1600 O O . LEU A 1 202 ? -2.498 9.615 -2.201 1.00 89.25 202 LEU A O 1
ATOM 1604 N N . SER A 1 203 ? -0.507 9.113 -1.289 1.00 89.38 203 SER A N 1
ATOM 1605 C CA . SER A 1 203 ? -0.956 9.150 0.113 1.00 89.38 203 SER A CA 1
ATOM 1606 C C . SER A 1 203 ? -1.575 10.507 0.488 1.00 89.38 203 SER A C 1
ATOM 1608 O O . SER A 1 203 ? -2.666 10.565 1.059 1.00 89.38 203 SER A O 1
ATOM 1610 N N . ARG A 1 204 ? -0.952 11.624 0.078 1.00 88.44 204 ARG A N 1
ATOM 1611 C CA . ARG A 1 204 ? -1.492 12.981 0.291 1.00 88.44 204 ARG A CA 1
ATOM 1612 C C . ARG A 1 204 ? -2.817 13.227 -0.430 1.00 88.44 204 ARG A C 1
ATOM 1614 O O . ARG A 1 204 ? -3.676 13.890 0.148 1.00 88.44 204 ARG A O 1
ATOM 1621 N N . HIS A 1 205 ? -3.013 12.715 -1.646 1.00 94.69 205 HIS A N 1
ATOM 1622 C CA . HIS A 1 205 ? -4.295 12.854 -2.345 1.00 94.69 205 HIS A CA 1
ATOM 1623 C C . HIS A 1 205 ? -5.414 12.073 -1.642 1.00 94.69 205 HIS A C 1
ATOM 1625 O O . HIS A 1 205 ? -6.510 12.607 -1.488 1.00 94.69 205 HIS A O 1
ATOM 1631 N N . ILE A 1 206 ? -5.136 10.866 -1.131 1.00 93.31 206 ILE A N 1
ATOM 1632 C CA . ILE A 1 206 ? -6.115 10.104 -0.332 1.00 93.31 206 ILE A CA 1
ATOM 1633 C C . ILE A 1 206 ? -6.424 10.825 0.984 1.00 93.31 206 ILE A C 1
ATOM 1635 O O . ILE A 1 206 ? -7.590 10.978 1.346 1.00 93.31 206 ILE A O 1
ATOM 1639 N N . ALA A 1 207 ? -5.399 11.329 1.675 1.00 92.38 207 ALA A N 1
ATOM 1640 C CA . ALA A 1 207 ? -5.577 12.126 2.884 1.00 92.38 207 ALA A CA 1
ATOM 1641 C C . ALA A 1 207 ? -6.459 13.356 2.633 1.00 92.38 207 ALA A C 1
ATOM 1643 O O . ALA A 1 207 ? -7.407 13.589 3.381 1.00 92.38 207 ALA A O 1
ATOM 1644 N N . LYS A 1 208 ? -6.191 14.093 1.547 1.00 94.75 208 LYS A N 1
ATOM 1645 C CA . LYS A 1 208 ? -6.991 15.248 1.141 1.00 94.75 208 LYS A CA 1
ATOM 1646 C C . LYS A 1 208 ? -8.438 14.863 0.840 1.00 94.75 208 LYS A C 1
ATOM 1648 O O . LYS A 1 208 ? -9.339 15.542 1.317 1.00 94.75 208 LYS A O 1
ATOM 1653 N N . PHE A 1 209 ? -8.666 13.772 0.108 1.00 95.94 209 PHE A N 1
ATOM 1654 C CA . PHE A 1 209 ? -10.016 13.282 -0.165 1.00 95.94 209 PHE A CA 1
ATOM 1655 C C . PHE A 1 209 ? -10.797 13.035 1.134 1.00 95.94 209 PHE A C 1
ATOM 1657 O O . PHE A 1 209 ? -11.926 13.494 1.262 1.00 95.94 209 PHE A O 1
ATOM 1664 N N . ILE A 1 210 ? -10.181 12.380 2.126 1.00 95.44 210 ILE A N 1
ATOM 1665 C CA . ILE A 1 210 ? -10.798 12.133 3.440 1.00 95.44 210 ILE A CA 1
ATOM 1666 C C . ILE A 1 210 ? -11.043 13.446 4.203 1.00 95.44 210 ILE A C 1
ATOM 1668 O O . ILE A 1 210 ? -12.090 13.614 4.835 1.00 95.44 210 ILE A O 1
ATOM 1672 N N . ASP A 1 211 ? -10.092 14.381 4.155 1.00 95.06 211 ASP A N 1
ATOM 1673 C CA . ASP A 1 211 ? -10.196 15.676 4.833 1.00 95.06 211 ASP A CA 1
ATOM 1674 C C . ASP A 1 211 ? -11.320 16.544 4.252 1.00 95.06 211 ASP A C 1
ATOM 1676 O O . ASP A 1 211 ? -12.038 17.188 5.022 1.00 95.06 211 ASP A O 1
ATOM 1680 N N . ASP A 1 212 ? -11.550 16.475 2.941 1.00 96.19 212 ASP A N 1
ATOM 1681 C CA . ASP A 1 212 ? -12.603 17.217 2.242 1.00 96.19 212 ASP A CA 1
ATOM 1682 C C . ASP A 1 212 ? -14.015 16.628 2.457 1.00 96.19 212 ASP A C 1
ATOM 1684 O O . ASP A 1 212 ? -15.012 17.299 2.179 1.00 96.19 212 ASP A O 1
ATOM 1688 N N . LEU A 1 213 ? -14.144 15.397 2.975 1.00 95.75 213 LEU A N 1
ATOM 1689 C CA . LEU A 1 213 ? -15.458 14.813 3.268 1.00 95.75 213 LEU A CA 1
ATOM 1690 C C . LEU A 1 213 ? -16.193 15.599 4.366 1.00 95.75 213 LEU A C 1
ATOM 1692 O O . LEU A 1 213 ? -15.572 16.000 5.356 1.00 95.75 213 LEU A O 1
ATOM 1696 N N . PRO A 1 214 ? -17.531 15.733 4.294 1.00 97.00 214 PRO A N 1
ATOM 1697 C CA . PRO A 1 214 ? -18.306 16.207 5.435 1.00 97.00 214 PRO A CA 1
ATOM 1698 C C . PRO A 1 214 ? -18.129 15.264 6.634 1.00 97.00 214 PRO A C 1
ATOM 1700 O O . PRO A 1 214 ? -17.717 14.110 6.479 1.00 97.00 214 PRO A O 1
ATOM 1703 N N . LEU A 1 215 ? -18.481 15.730 7.836 1.00 96.81 215 LEU A N 1
ATOM 1704 C CA . LEU A 1 215 ? -18.352 14.938 9.066 1.00 96.81 215 LEU A CA 1
ATOM 1705 C C . LEU A 1 215 ? -19.014 13.555 8.935 1.00 96.81 215 LEU A C 1
ATOM 1707 O O . LEU A 1 215 ? -18.389 12.542 9.232 1.00 96.81 215 LEU A O 1
ATOM 1711 N N . SER A 1 216 ? -20.219 13.499 8.362 1.00 97.06 216 SER A N 1
ATOM 1712 C CA . SER A 1 216 ? -20.944 12.250 8.091 1.00 97.06 216 SER A CA 1
ATOM 1713 C C . SER A 1 216 ? -20.208 11.302 7.135 1.00 97.06 216 SER A C 1
ATOM 1715 O O . SER A 1 216 ? -20.311 10.084 7.280 1.00 97.06 216 SER A O 1
ATOM 1717 N N . GLY A 1 217 ? -19.441 11.836 6.181 1.00 96.81 217 GLY A N 1
ATOM 1718 C CA . GLY A 1 217 ? -18.594 11.052 5.281 1.00 96.81 217 GLY A CA 1
ATOM 1719 C C . GLY A 1 217 ? -17.397 10.442 6.009 1.00 96.81 217 GLY A C 1
ATOM 1720 O O . GLY A 1 217 ? -17.109 9.259 5.828 1.00 96.81 217 GLY A O 1
ATOM 1721 N N . LYS A 1 218 ? -16.755 11.211 6.900 1.00 97.88 218 LYS A N 1
ATOM 1722 C CA . LYS A 1 218 ? -15.685 10.703 7.776 1.00 97.88 218 LYS A CA 1
ATOM 1723 C C . LYS A 1 218 ? -16.201 9.582 8.679 1.00 97.88 218 LYS A C 1
ATOM 1725 O O . LYS A 1 218 ? -15.600 8.514 8.728 1.00 97.88 218 LYS A O 1
ATOM 1730 N N . GLU A 1 219 ? -17.354 9.774 9.318 1.00 98.19 219 GLU A N 1
ATOM 1731 C CA . GLU A 1 219 ? -18.012 8.719 10.097 1.00 98.19 219 GLU A CA 1
ATOM 1732 C C . GLU A 1 219 ? -18.360 7.492 9.242 1.00 98.19 219 GLU A C 1
ATOM 1734 O O . GLU A 1 219 ? -18.217 6.361 9.699 1.00 98.19 219 GLU A O 1
ATOM 1739 N N . GLY A 1 220 ? -18.804 7.699 7.998 1.00 97.75 220 GLY A N 1
ATOM 1740 C CA . GLY A 1 220 ? -19.068 6.631 7.035 1.00 97.75 220 GLY A CA 1
ATOM 1741 C C . GLY A 1 220 ? -17.847 5.740 6.812 1.00 97.75 220 GLY A C 1
ATOM 1742 O O . GLY A 1 220 ? -17.965 4.525 6.921 1.00 97.75 220 GLY A O 1
ATOM 1743 N N . ILE A 1 221 ? -16.669 6.336 6.606 1.00 97.06 221 ILE A N 1
ATOM 1744 C CA . ILE A 1 221 ? -15.402 5.597 6.488 1.00 97.06 221 ILE A CA 1
ATOM 1745 C C . ILE A 1 221 ? -15.083 4.824 7.773 1.00 97.06 221 ILE A C 1
ATOM 1747 O O . ILE A 1 221 ? -14.664 3.667 7.715 1.00 97.06 221 ILE A O 1
ATOM 1751 N N . LEU A 1 222 ? -15.297 5.428 8.944 1.00 98.19 222 LEU A N 1
ATOM 1752 C CA . LEU A 1 222 ? -15.048 4.750 10.220 1.00 98.19 222 LEU A CA 1
ATOM 1753 C C . LEU A 1 222 ? -15.944 3.520 10.393 1.00 98.19 222 LEU A C 1
ATOM 1755 O O . LEU A 1 222 ? -15.471 2.489 10.861 1.00 98.19 222 LEU A O 1
ATOM 1759 N N . ARG A 1 223 ? -17.206 3.581 9.950 1.00 98.25 223 ARG A N 1
ATOM 1760 C CA . ARG A 1 223 ? -18.150 2.447 10.000 1.00 98.25 223 ARG A CA 1
ATOM 1761 C C . ARG A 1 223 ? -17.750 1.262 9.122 1.00 98.25 223 ARG A C 1
ATOM 1763 O O . ARG A 1 223 ? -18.230 0.163 9.377 1.00 98.25 223 ARG A O 1
ATOM 1770 N N . LEU A 1 224 ? -16.891 1.467 8.124 1.00 96.25 224 LEU A N 1
ATOM 1771 C CA . LEU A 1 224 ? -16.369 0.384 7.287 1.00 96.25 224 LEU A CA 1
ATOM 1772 C C . LEU A 1 224 ? -15.313 -0.466 8.005 1.00 96.25 224 LEU A C 1
ATOM 1774 O O . LEU A 1 224 ? -15.037 -1.580 7.571 1.00 96.25 224 LEU A O 1
ATOM 1778 N N . HIS A 1 225 ? -14.724 0.039 9.093 1.00 96.56 225 HIS A N 1
ATOM 1779 C CA . HIS A 1 225 ? -13.656 -0.661 9.795 1.00 96.56 225 HIS A CA 1
ATOM 1780 C C . HIS A 1 225 ? -14.211 -1.718 10.763 1.00 96.56 225 HIS A C 1
ATOM 1782 O O . HIS A 1 225 ? -15.186 -1.459 11.472 1.00 96.56 225 HIS A O 1
ATOM 1788 N N . PRO A 1 226 ? -13.588 -2.905 10.849 1.00 94.44 226 PRO A N 1
ATOM 1789 C CA . PRO A 1 226 ? -13.975 -3.911 11.825 1.00 94.44 226 PRO A CA 1
ATOM 1790 C C . PRO A 1 226 ? -13.558 -3.502 13.244 1.00 94.44 226 PRO A C 1
ATOM 1792 O O . PRO A 1 226 ? -12.538 -2.843 13.449 1.00 94.44 226 PRO A O 1
ATOM 1795 N N . ASP A 1 227 ? -14.308 -3.966 14.246 1.00 95.50 227 ASP A N 1
ATOM 1796 C CA . ASP A 1 227 ? -13.909 -3.816 15.647 1.00 95.50 227 ASP A CA 1
ATOM 1797 C C . ASP A 1 227 ? -12.568 -4.529 15.918 1.00 95.50 227 ASP A C 1
ATOM 1799 O O . ASP A 1 227 ? -12.357 -5.690 15.539 1.00 95.50 227 ASP A O 1
ATOM 1803 N N . LEU A 1 228 ? -11.683 -3.863 16.660 1.00 92.94 228 LEU A N 1
ATOM 1804 C CA . LEU A 1 228 ? -10.453 -4.464 17.177 1.00 92.94 228 LEU A CA 1
ATOM 1805 C C . LEU A 1 228 ? -10.781 -5.573 18.186 1.00 92.94 228 LEU A C 1
ATOM 1807 O O . LEU A 1 228 ? -11.534 -5.343 19.133 1.00 92.94 228 LEU A O 1
ATOM 1811 N N . ALA A 1 229 ? -10.211 -6.765 17.981 1.00 88.94 229 ALA A N 1
ATOM 1812 C CA . ALA A 1 229 ? -10.499 -7.993 18.735 1.00 88.94 229 ALA A CA 1
ATOM 1813 C C . ALA A 1 229 ? -11.993 -8.401 18.767 1.00 88.94 229 ALA A C 1
ATOM 1815 O O . ALA A 1 229 ? -12.412 -9.206 19.607 1.00 88.94 229 ALA A O 1
ATOM 1816 N N . GLY A 1 230 ? -12.803 -7.864 17.847 1.00 84.75 230 GLY A N 1
ATOM 1817 C CA . GLY A 1 230 ? -14.240 -8.112 17.783 1.00 84.75 230 GLY A CA 1
ATOM 1818 C C . GLY A 1 230 ? -14.617 -9.470 17.186 1.00 84.75 230 GLY A C 1
ATOM 1819 O O . GLY A 1 230 ? -13.775 -10.297 16.837 1.00 84.75 230 GLY A O 1
ATOM 1820 N N . ARG A 1 231 ? -15.925 -9.697 17.016 1.00 82.75 231 ARG A N 1
ATOM 1821 C CA . ARG A 1 231 ? -16.470 -10.981 16.532 1.00 82.75 231 ARG A CA 1
ATOM 1822 C C . ARG A 1 231 ? -15.950 -11.380 15.146 1.00 82.75 231 ARG A C 1
ATOM 1824 O O . ARG A 1 231 ? -15.635 -12.546 14.940 1.00 82.75 231 ARG A O 1
ATOM 1831 N N . ILE A 1 232 ? -15.807 -10.420 14.225 1.00 82.31 232 ILE A N 1
ATOM 1832 C CA . ILE A 1 232 ? -15.285 -10.677 12.870 1.00 82.31 232 ILE A CA 1
ATOM 1833 C C . ILE A 1 232 ? -13.848 -11.213 12.947 1.00 82.31 232 ILE A C 1
ATOM 1835 O O . ILE A 1 232 ? -13.541 -12.222 12.311 1.00 82.31 232 ILE A O 1
ATOM 1839 N N . ALA A 1 233 ? -13.007 -10.607 13.795 1.00 83.00 233 ALA A N 1
ATOM 1840 C CA . ALA A 1 233 ? -11.642 -11.066 14.055 1.00 83.00 233 ALA A CA 1
ATOM 1841 C C . ALA A 1 233 ? -11.610 -12.506 14.580 1.00 83.00 233 ALA A C 1
ATOM 1843 O O . ALA A 1 233 ? -10.860 -13.332 14.069 1.00 83.00 233 ALA A O 1
ATOM 1844 N N . GLN A 1 234 ? -12.478 -12.825 15.542 1.00 83.12 234 GLN A N 1
ATOM 1845 C CA . GLN A 1 234 ? -12.562 -14.159 16.146 1.00 83.12 234 GLN A CA 1
ATOM 1846 C C . GLN A 1 234 ? -13.031 -15.229 15.153 1.00 83.12 234 GLN A C 1
ATOM 1848 O O . GLN A 1 234 ? -12.554 -16.358 15.194 1.00 83.12 234 GLN A O 1
ATOM 1853 N N . SER A 1 235 ? -13.934 -14.870 14.238 1.00 84.62 235 SER A N 1
ATOM 1854 C CA . SER A 1 235 ? -14.400 -15.767 13.174 1.00 84.62 235 SER A CA 1
ATOM 1855 C C . SER A 1 235 ? -13.438 -15.891 11.985 1.00 84.62 235 SER A C 1
ATOM 1857 O O . SER A 1 235 ? -13.735 -16.623 11.047 1.00 84.62 235 SER A O 1
ATOM 1859 N N . GLY A 1 236 ? -12.311 -15.165 11.987 1.00 83.75 236 GLY A N 1
ATOM 1860 C CA . GLY A 1 236 ? -11.364 -15.146 10.867 1.00 83.75 236 GLY A CA 1
ATOM 1861 C C . GLY A 1 236 ? -11.877 -14.429 9.611 1.00 83.75 236 GLY A C 1
ATOM 1862 O O . GLY A 1 236 ? -11.308 -14.606 8.542 1.00 83.75 236 GLY A O 1
ATOM 1863 N N . GLY A 1 237 ? -12.934 -13.619 9.725 1.00 86.50 237 GLY A N 1
ATOM 1864 C CA . GLY A 1 237 ? -13.592 -12.943 8.600 1.00 86.50 237 GLY A CA 1
ATOM 1865 C C . GLY A 1 237 ? -13.040 -11.553 8.263 1.00 86.50 237 GLY A C 1
ATOM 1866 O O . GLY A 1 237 ? -13.715 -10.786 7.585 1.00 86.50 237 GLY A O 1
ATOM 1867 N N . LEU A 1 238 ? -11.870 -11.185 8.794 1.00 88.00 238 LEU A N 1
ATOM 1868 C CA . LEU A 1 238 ? -11.225 -9.903 8.493 1.00 88.00 238 LEU A CA 1
ATOM 1869 C C . LEU A 1 238 ? -10.614 -9.910 7.087 1.00 88.00 238 LEU A C 1
ATOM 1871 O O . LEU A 1 238 ? -10.239 -10.959 6.564 1.00 88.00 238 LEU A O 1
ATOM 1875 N N . THR A 1 239 ? -10.440 -8.719 6.510 1.00 85.06 239 THR A N 1
ATOM 1876 C CA . THR A 1 239 ? -9.555 -8.543 5.353 1.00 85.06 239 THR A CA 1
ATOM 1877 C C . THR A 1 239 ? -8.123 -8.936 5.714 1.00 85.06 239 THR A C 1
ATOM 1879 O O . THR A 1 239 ? -7.720 -8.890 6.881 1.00 85.06 239 THR A O 1
ATOM 1882 N N . LYS A 1 240 ? -7.325 -9.301 4.705 1.00 87.06 240 LYS A N 1
ATOM 1883 C CA . LYS A 1 240 ? -5.920 -9.689 4.897 1.00 87.06 240 LYS A CA 1
ATOM 1884 C C . LYS A 1 240 ? -5.135 -8.592 5.624 1.00 87.06 240 LYS A C 1
ATOM 1886 O O . LYS A 1 240 ? -4.337 -8.891 6.514 1.00 87.06 240 LYS A O 1
ATOM 1891 N N . GLU A 1 241 ? -5.367 -7.336 5.256 1.00 85.44 241 GLU A N 1
ATOM 1892 C CA . GLU A 1 241 ? -4.737 -6.168 5.861 1.00 85.44 241 GLU A CA 1
ATOM 1893 C C . GLU A 1 241 ? -5.131 -6.037 7.337 1.00 85.44 241 GLU A C 1
ATOM 1895 O O . GLU A 1 241 ? -4.251 -6.037 8.201 1.00 85.44 241 GLU A O 1
ATOM 1900 N N . SER A 1 242 ? -6.434 -6.051 7.645 1.00 89.19 242 SER A N 1
ATOM 1901 C CA . SER A 1 242 ? -6.942 -5.971 9.020 1.00 89.19 242 SER A CA 1
ATOM 1902 C C . SER A 1 242 ? -6.450 -7.134 9.895 1.00 89.19 242 SER A C 1
ATOM 1904 O O . SER A 1 242 ? -6.095 -6.927 11.059 1.00 89.19 242 SER A O 1
ATOM 1906 N N . THR A 1 243 ? -6.359 -8.358 9.359 1.00 87.38 243 THR A N 1
ATOM 1907 C CA . THR A 1 243 ? -5.778 -9.511 10.073 1.00 87.38 243 THR A CA 1
ATOM 1908 C C . THR A 1 243 ? -4.324 -9.253 10.465 1.00 87.38 243 THR A C 1
ATOM 1910 O O . THR A 1 243 ? -3.945 -9.473 11.619 1.00 87.38 243 THR A O 1
ATOM 1913 N N . ASN A 1 244 ? -3.499 -8.782 9.526 1.00 84.56 244 ASN A N 1
ATOM 1914 C CA . ASN A 1 244 ? -2.082 -8.514 9.774 1.00 84.56 244 ASN A CA 1
ATOM 1915 C C . ASN A 1 244 ? -1.887 -7.365 10.769 1.00 84.56 244 ASN A C 1
ATOM 1917 O O . ASN A 1 244 ? -1.065 -7.462 11.682 1.00 84.56 244 ASN A O 1
ATOM 1921 N N . GLU A 1 245 ? -2.676 -6.302 10.632 1.00 87.69 245 GLU A N 1
ATOM 1922 C CA . GLU A 1 245 ? -2.650 -5.134 11.509 1.00 87.69 245 GLU A CA 1
ATOM 1923 C C . GLU A 1 245 ? -2.986 -5.511 12.955 1.00 87.69 245 GLU A C 1
ATOM 1925 O O . GLU A 1 245 ? -2.207 -5.212 13.865 1.00 87.69 245 GLU A O 1
ATOM 1930 N N . GLN A 1 246 ? -4.082 -6.243 13.178 1.00 91.50 246 GLN A N 1
ATOM 1931 C CA . GLN A 1 246 ? -4.467 -6.678 14.524 1.00 91.50 246 GLN A CA 1
ATOM 1932 C C . GLN A 1 246 ? -3.462 -7.668 15.126 1.00 91.50 246 GLN A C 1
ATOM 1934 O O . GLN A 1 246 ? -3.125 -7.566 16.312 1.00 91.50 246 GLN A O 1
ATOM 1939 N N . LYS A 1 247 ? -2.910 -8.574 14.309 1.00 87.81 247 LYS A N 1
ATOM 1940 C CA . LYS A 1 247 ? -1.844 -9.485 14.740 1.00 87.81 247 LYS A CA 1
ATOM 1941 C C . LYS A 1 247 ? -0.596 -8.718 15.191 1.00 87.81 247 LYS A C 1
ATOM 1943 O O . LYS A 1 247 ? -0.057 -9.011 16.253 1.00 87.81 247 LYS A O 1
ATOM 1948 N N . SER A 1 248 ? -0.166 -7.701 14.440 1.00 84.38 248 SER A N 1
ATOM 1949 C CA . SER A 1 248 ? 1.031 -6.898 14.757 1.00 84.38 248 SER A CA 1
ATOM 1950 C C . SER A 1 248 ? 0.925 -6.106 16.073 1.00 84.38 248 SER A C 1
ATOM 1952 O O . SER A 1 248 ? 1.935 -5.819 16.731 1.00 84.38 248 SER A O 1
ATOM 1954 N N . ALA A 1 249 ? -0.304 -5.789 16.484 1.00 88.19 249 ALA A N 1
ATOM 1955 C CA . ALA A 1 249 ? -0.613 -5.114 17.740 1.00 88.19 249 ALA A CA 1
ATOM 1956 C C . ALA A 1 249 ? -0.673 -6.062 18.955 1.00 88.19 249 ALA A C 1
ATOM 1958 O O . ALA A 1 249 ? -0.777 -5.590 20.092 1.00 88.19 249 ALA A O 1
ATOM 1959 N N . GLY A 1 250 ? -0.591 -7.380 18.731 1.00 89.31 250 GLY A N 1
ATOM 1960 C CA . GLY A 1 250 ? -0.705 -8.404 19.774 1.00 89.31 250 GLY A CA 1
ATOM 1961 C C . GLY A 1 250 ? -2.144 -8.659 20.232 1.00 89.31 250 GLY A C 1
ATOM 1962 O O . GLY A 1 250 ? -2.352 -9.118 21.353 1.00 89.31 250 GLY A O 1
ATOM 1963 N N . LEU A 1 251 ? -3.149 -8.345 19.403 1.00 89.81 251 LEU A N 1
ATOM 1964 C CA . LEU A 1 251 ? -4.562 -8.540 19.768 1.00 89.81 251 LEU A CA 1
ATOM 1965 C C . LEU A 1 251 ? -4.997 -10.014 19.730 1.00 89.81 251 LEU A C 1
ATOM 1967 O O . LEU A 1 251 ? -5.965 -10.393 20.388 1.00 89.81 251 LEU A O 1
ATOM 1971 N N . ASN A 1 252 ? -4.254 -10.866 19.020 1.00 85.31 252 ASN A N 1
ATOM 1972 C CA . ASN A 1 252 ? -4.500 -12.311 19.017 1.00 85.31 252 ASN A CA 1
ATOM 1973 C C . ASN A 1 252 ? -4.133 -12.952 20.369 1.00 85.31 252 ASN A C 1
ATOM 1975 O O . ASN A 1 252 ? -4.793 -13.897 20.801 1.00 85.31 252 ASN A O 1
ATOM 1979 N N . ASP A 1 253 ? -3.159 -12.370 21.074 1.00 86.19 253 ASP A N 1
ATOM 1980 C CA . ASP A 1 253 ? -2.603 -12.881 22.333 1.00 86.19 253 ASP A CA 1
ATOM 1981 C C . ASP A 1 253 ? -3.267 -12.246 23.570 1.00 86.19 253 ASP A C 1
ATOM 1983 O O . ASP A 1 253 ? -2.684 -12.178 24.654 1.00 86.19 253 ASP A O 1
ATOM 1987 N N . MET A 1 254 ? -4.482 -11.713 23.412 1.00 88.62 254 MET A N 1
ATOM 1988 C CA . MET A 1 254 ? -5.261 -11.193 24.537 1.00 88.62 254 MET A CA 1
ATOM 1989 C C . MET A 1 254 ? -5.704 -12.328 25.461 1.00 88.62 254 MET A C 1
ATOM 1991 O O . MET A 1 254 ? -6.021 -13.423 24.998 1.00 88.62 254 MET A O 1
ATOM 1995 N N . THR A 1 255 ? -5.768 -12.065 26.764 1.00 91.25 255 THR A N 1
ATOM 1996 C CA . THR A 1 255 ? -6.468 -12.948 27.706 1.00 91.25 255 THR A CA 1
ATOM 1997 C C . THR A 1 255 ? -7.981 -12.801 27.542 1.00 91.25 255 THR A C 1
ATOM 1999 O O . THR A 1 255 ? -8.469 -11.854 26.917 1.00 91.25 255 THR A O 1
ATOM 2002 N N . ASP A 1 256 ? -8.753 -13.722 28.114 1.00 90.00 256 ASP A N 1
ATOM 2003 C CA . ASP A 1 256 ? -10.215 -13.651 28.032 1.00 90.00 256 ASP A CA 1
ATOM 2004 C C . ASP A 1 256 ? -10.778 -12.430 28.774 1.00 90.00 256 ASP A C 1
ATOM 2006 O O . ASP A 1 256 ? -11.692 -11.776 28.270 1.00 90.00 256 ASP A O 1
ATOM 2010 N N . ASP A 1 257 ? -10.166 -12.038 29.896 1.00 90.50 257 ASP A N 1
ATOM 2011 C CA . ASP A 1 257 ? -10.513 -10.810 30.623 1.00 90.50 257 ASP A CA 1
ATOM 2012 C C . ASP A 1 257 ? -10.234 -9.552 29.796 1.00 90.50 257 ASP A C 1
ATOM 2014 O O . ASP A 1 257 ? -11.067 -8.643 29.722 1.00 90.50 257 ASP A O 1
ATOM 2018 N N . GLU A 1 258 ? -9.084 -9.501 29.118 1.00 90.88 258 GLU A N 1
ATOM 2019 C CA . GLU A 1 258 ? -8.751 -8.398 28.219 1.00 90.88 258 GLU A CA 1
ATOM 2020 C C . GLU A 1 258 ? -9.729 -8.333 27.040 1.00 90.88 258 GLU A C 1
ATOM 2022 O O . GLU A 1 258 ? -10.169 -7.241 26.671 1.00 90.88 258 GLU A O 1
ATOM 2027 N N . ARG A 1 259 ? -10.116 -9.483 26.468 1.00 90.31 259 ARG A N 1
ATOM 2028 C CA . ARG A 1 259 ? -11.117 -9.551 25.393 1.00 90.31 259 ARG A CA 1
ATOM 2029 C C . ARG A 1 259 ? -12.490 -9.086 25.862 1.00 90.31 259 ARG A C 1
ATOM 2031 O O . ARG A 1 259 ? -13.138 -8.312 25.159 1.00 90.31 259 ARG A O 1
ATOM 2038 N N . MET A 1 260 ? -12.935 -9.509 27.045 1.00 90.69 260 MET A N 1
ATOM 2039 C CA . MET A 1 260 ? -14.199 -9.050 27.628 1.00 90.69 260 MET A CA 1
ATOM 2040 C C . MET A 1 260 ? -14.188 -7.537 27.863 1.00 90.69 260 MET A C 1
ATOM 2042 O O . MET A 1 260 ? -15.146 -6.855 27.488 1.00 90.69 260 MET A O 1
ATOM 2046 N N . LYS A 1 261 ? -13.088 -6.996 28.407 1.00 91.75 261 LYS A N 1
ATOM 2047 C CA . LYS A 1 261 ? -12.908 -5.548 28.579 1.00 91.75 261 LYS A CA 1
ATOM 2048 C C . LYS A 1 261 ? -12.988 -4.824 27.232 1.00 91.75 261 LYS A C 1
ATOM 2050 O O . LYS A 1 261 ? -13.785 -3.900 27.092 1.00 91.75 261 LYS A O 1
ATOM 2055 N N . MET A 1 262 ? -12.231 -5.274 26.234 1.00 93.00 262 MET A N 1
ATOM 2056 C CA . MET A 1 262 ? -12.199 -4.673 24.898 1.00 93.00 262 MET A CA 1
ATOM 2057 C C . MET A 1 262 ? -13.576 -4.677 24.223 1.00 93.00 262 MET A C 1
ATOM 2059 O O . MET A 1 262 ? -14.011 -3.649 23.709 1.00 93.00 262 MET A O 1
ATOM 2063 N N . ASN A 1 263 ? -14.307 -5.795 24.287 1.00 92.75 263 ASN A N 1
ATOM 2064 C CA . ASN A 1 263 ? -15.655 -5.902 23.724 1.00 92.75 263 ASN A CA 1
ATOM 2065 C C . ASN A 1 263 ? -16.634 -4.928 24.385 1.00 92.75 263 ASN A C 1
ATOM 2067 O O . ASN A 1 263 ? -17.319 -4.184 23.685 1.00 92.75 263 ASN A O 1
ATOM 2071 N N . ARG A 1 264 ? -16.650 -4.872 25.724 1.00 94.44 264 ARG A N 1
ATOM 2072 C CA . ARG A 1 264 ? -17.496 -3.927 26.465 1.00 94.44 264 ARG A CA 1
ATOM 2073 C C . ARG A 1 264 ? -17.199 -2.486 26.064 1.00 94.44 264 ARG A C 1
ATOM 2075 O O . ARG A 1 264 ? -18.117 -1.688 25.890 1.00 94.44 264 ARG A O 1
ATOM 2082 N N . MET A 1 265 ? -15.925 -2.137 25.932 1.00 95.44 265 MET A N 1
ATOM 2083 C CA . MET A 1 265 ? -15.557 -0.771 25.593 1.00 95.44 265 MET A CA 1
ATOM 2084 C C . MET A 1 265 ? -15.840 -0.430 24.126 1.00 95.44 265 MET A C 1
ATOM 2086 O O . MET A 1 265 ? -16.299 0.675 23.856 1.00 95.44 265 MET A O 1
ATOM 2090 N N . ASN A 1 266 ? -15.653 -1.366 23.189 1.00 96.06 266 ASN A N 1
ATOM 2091 C CA . ASN A 1 266 ? -16.079 -1.202 21.794 1.00 96.06 266 ASN A CA 1
ATOM 2092 C C . ASN A 1 266 ? -17.595 -0.962 21.698 1.00 96.06 266 ASN A C 1
ATOM 2094 O O . ASN A 1 266 ? -18.042 -0.117 20.924 1.00 96.06 266 ASN A O 1
ATOM 2098 N N . GLU A 1 267 ? -18.401 -1.671 22.494 1.00 96.69 267 GLU A N 1
ATOM 2099 C CA . GLU A 1 267 ? -19.851 -1.450 22.562 1.00 96.69 267 GLU A CA 1
ATOM 2100 C C . GLU A 1 267 ? -20.190 -0.054 23.092 1.00 96.69 267 GLU A C 1
ATOM 2102 O O . GLU A 1 267 ? -20.955 0.666 22.451 1.00 96.69 267 GLU A O 1
ATOM 2107 N N . GLN A 1 268 ? -19.579 0.367 24.204 1.00 97.25 268 GLN A N 1
ATOM 2108 C CA . GLN A 1 268 ? -19.761 1.716 24.756 1.00 97.25 268 GLN A CA 1
ATOM 2109 C C . GLN A 1 268 ? -19.343 2.805 23.764 1.00 97.25 268 GLN A C 1
ATOM 2111 O O . GLN A 1 268 ? -20.038 3.808 23.596 1.00 97.25 268 GLN A O 1
ATOM 2116 N N . TYR A 1 269 ? -18.225 2.593 23.074 1.00 98.25 269 TYR A N 1
ATOM 2117 C CA . TYR A 1 269 ? -17.704 3.514 22.078 1.00 98.25 269 TYR A CA 1
ATOM 2118 C C . TYR A 1 269 ? -18.671 3.673 20.902 1.00 98.25 269 TYR A C 1
ATOM 2120 O O . TYR A 1 269 ? -19.043 4.794 20.551 1.00 98.25 269 TYR A O 1
ATOM 2128 N N . LYS A 1 270 ? -19.159 2.558 20.344 1.00 97.56 270 LYS A N 1
ATOM 2129 C CA . LYS A 1 270 ? -20.152 2.576 19.261 1.00 97.56 270 LYS A CA 1
ATOM 2130 C C . LYS A 1 270 ? -21.481 3.181 19.700 1.00 97.56 270 LYS A C 1
ATOM 2132 O O . LYS A 1 270 ? -22.083 3.906 18.918 1.00 97.56 270 LYS A O 1
ATOM 2137 N N . GLN A 1 271 ? -21.926 2.928 20.932 1.00 97.88 271 GLN A N 1
ATOM 2138 C CA . GLN A 1 271 ? -23.130 3.560 21.482 1.00 97.88 271 GLN A CA 1
ATOM 2139 C C . GLN A 1 271 ? -22.982 5.081 21.581 1.00 97.88 271 GLN A C 1
ATOM 2141 O O . GLN A 1 271 ? -23.933 5.799 21.287 1.00 97.88 271 GLN A O 1
ATOM 2146 N N . LYS A 1 272 ? -21.800 5.579 21.969 1.00 98.12 272 LYS A N 1
ATOM 2147 C CA . LYS A 1 272 ? -21.548 7.018 22.103 1.00 98.12 272 LYS A CA 1
ATOM 2148 C C . LYS A 1 272 ? -21.404 7.722 20.752 1.00 98.12 272 LYS A C 1
ATOM 2150 O O . LYS A 1 272 ? -21.963 8.799 20.570 1.00 98.12 272 LYS A O 1
ATOM 2155 N N . PHE A 1 273 ? -20.619 7.151 19.841 1.00 98.31 273 PHE A N 1
ATOM 2156 C CA . PHE A 1 273 ? -20.176 7.848 18.630 1.00 98.31 273 PHE A CA 1
ATOM 2157 C C . PHE A 1 273 ? -20.857 7.368 17.342 1.00 98.31 273 PHE A C 1
ATOM 2159 O O . PHE A 1 273 ? -20.817 8.059 16.331 1.00 98.31 273 PHE A O 1
ATOM 2166 N N . GLY A 1 274 ? -21.504 6.200 17.350 1.00 97.62 274 GLY A N 1
ATOM 2167 C CA . GLY A 1 274 ? -22.178 5.650 16.168 1.00 97.62 274 GLY A CA 1
ATOM 2168 C C . GLY A 1 274 ? -21.232 5.082 15.103 1.00 97.62 274 GLY A C 1
ATOM 2169 O O . GLY A 1 274 ? -21.661 4.847 13.970 1.00 97.62 274 GLY A O 1
ATOM 2170 N N . PHE A 1 275 ? -19.958 4.868 15.442 1.00 98.19 275 PHE A N 1
ATOM 2171 C CA . PHE A 1 275 ? -18.950 4.215 14.604 1.00 98.19 275 PHE A CA 1
ATOM 2172 C C . PHE A 1 275 ? -17.915 3.451 15.463 1.00 98.19 275 PHE A C 1
ATOM 2174 O O . PHE A 1 275 ? -17.775 3.753 16.651 1.00 98.19 275 PHE A O 1
ATOM 2181 N N . PRO A 1 276 ? -17.215 2.446 14.900 1.00 97.88 276 PRO A N 1
ATOM 2182 C CA . PRO A 1 276 ? -16.175 1.671 15.584 1.00 97.88 276 PRO A CA 1
ATOM 2183 C C . PR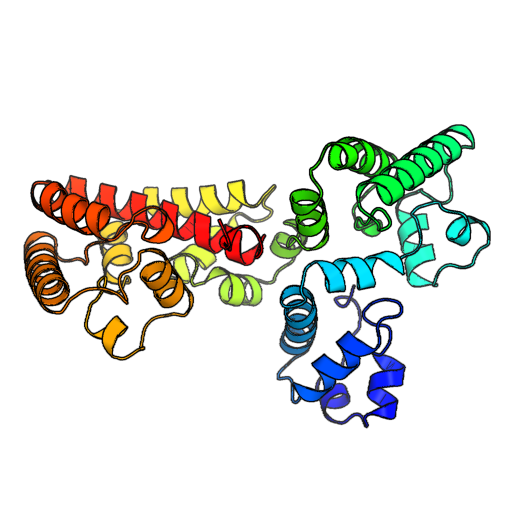O A 1 276 ? -14.995 2.514 16.078 1.00 97.88 276 PRO A C 1
ATOM 2185 O O . PRO A 1 276 ? -14.666 3.558 15.510 1.00 97.88 276 PRO A O 1
ATOM 2188 N N . PHE A 1 277 ? -14.305 2.031 17.111 1.00 98.31 277 PHE A N 1
ATOM 2189 C CA . PHE A 1 277 ? -13.027 2.609 17.515 1.00 98.31 277 PHE A CA 1
ATOM 2190 C C . PHE A 1 277 ? -11.941 2.239 16.502 1.00 98.31 277 PHE A C 1
ATOM 2192 O O . PHE A 1 277 ? -11.572 1.073 16.369 1.00 98.31 277 PHE A O 1
ATOM 2199 N N . VAL A 1 278 ? -11.403 3.248 15.818 1.00 98.06 278 VAL A N 1
ATOM 2200 C CA . VAL A 1 278 ? -10.320 3.083 14.842 1.00 98.06 278 VAL A CA 1
ATOM 2201 C C . VAL A 1 278 ? -9.037 3.696 15.387 1.00 98.06 278 VAL A C 1
ATOM 2203 O O . VAL A 1 278 ? -9.011 4.866 15.780 1.00 98.06 278 VAL A O 1
ATOM 2206 N N . ILE A 1 279 ? -7.963 2.911 15.397 1.00 97.69 279 ILE A N 1
ATOM 2207 C CA . ILE A 1 279 ? -6.596 3.343 15.702 1.00 97.69 279 ILE A CA 1
ATOM 2208 C C . ILE A 1 279 ? -5.630 2.589 14.788 1.00 97.69 279 ILE A C 1
ATOM 2210 O O . ILE A 1 279 ? -5.886 1.438 14.432 1.00 97.69 279 ILE A O 1
ATOM 2214 N N . CYS A 1 280 ? -4.512 3.209 14.421 1.00 94.56 280 CYS A N 1
ATOM 2215 C CA . CYS A 1 280 ? -3.474 2.561 13.633 1.00 94.56 280 CYS A CA 1
ATOM 2216 C C . CYS A 1 280 ? -2.789 1.459 14.457 1.00 94.56 280 CYS A C 1
ATOM 2218 O O . CYS A 1 280 ? -1.831 1.709 15.193 1.00 94.56 280 CYS A O 1
ATOM 2220 N N . ALA A 1 281 ? -3.295 0.227 14.350 1.00 93.31 281 ALA A N 1
ATOM 2221 C CA . ALA A 1 281 ? -2.846 -0.915 15.146 1.00 93.31 281 ALA A CA 1
ATOM 2222 C C . ALA A 1 281 ? -1.346 -1.203 14.964 1.00 93.31 281 ALA A C 1
ATOM 2224 O O . ALA A 1 281 ? -0.649 -1.484 15.929 1.00 93.31 281 ALA A O 1
ATOM 2225 N N . ARG A 1 282 ? -0.794 -1.018 13.761 1.00 86.62 282 ARG A N 1
ATOM 2226 C CA . ARG A 1 282 ? 0.650 -1.190 13.512 1.00 86.62 282 ARG A CA 1
ATOM 2227 C C . ARG A 1 282 ? 1.540 -0.209 14.285 1.00 86.62 282 ARG A C 1
ATOM 2229 O O . ARG A 1 282 ? 2.708 -0.501 14.507 1.00 86.62 282 ARG A O 1
ATOM 2236 N N . GLN A 1 283 ? 1.001 0.930 14.717 1.00 90.00 283 GLN A N 1
ATOM 2237 C CA . GLN A 1 283 ? 1.722 1.928 15.517 1.00 90.00 283 GLN A CA 1
ATOM 2238 C C . GLN A 1 283 ? 1.417 1.830 17.018 1.00 90.00 283 GLN A C 1
ATOM 2240 O O . GLN A 1 283 ? 1.941 2.621 17.797 1.00 90.00 283 GLN A O 1
ATOM 2245 N N . ASN A 1 284 ? 0.573 0.884 17.442 1.00 90.69 284 ASN A N 1
ATOM 2246 C CA . ASN A 1 284 ? 0.107 0.789 18.821 1.00 90.69 284 ASN A CA 1
ATOM 2247 C C . ASN A 1 284 ? 0.095 -0.664 19.300 1.00 90.69 284 ASN A C 1
ATOM 2249 O O . ASN A 1 284 ? -0.441 -1.556 18.654 1.00 90.69 284 ASN A O 1
ATOM 2253 N N . LYS A 1 285 ? 0.644 -0.918 20.486 1.00 90.38 285 LYS A N 1
ATOM 2254 C CA . LYS A 1 285 ? 0.513 -2.231 21.134 1.00 90.38 285 LYS A CA 1
ATOM 2255 C C . LYS A 1 285 ? -0.766 -2.284 21.966 1.00 90.38 285 LYS A C 1
ATOM 2257 O O . LYS A 1 285 ? -1.285 -1.243 22.363 1.00 90.38 285 LYS A O 1
ATOM 2262 N N . LYS A 1 286 ? -1.239 -3.497 22.273 1.00 92.06 286 LYS A N 1
ATOM 2263 C CA . LYS A 1 286 ? -2.443 -3.782 23.080 1.00 92.06 286 LYS A CA 1
ATOM 2264 C C . LYS A 1 286 ? -2.708 -2.786 24.224 1.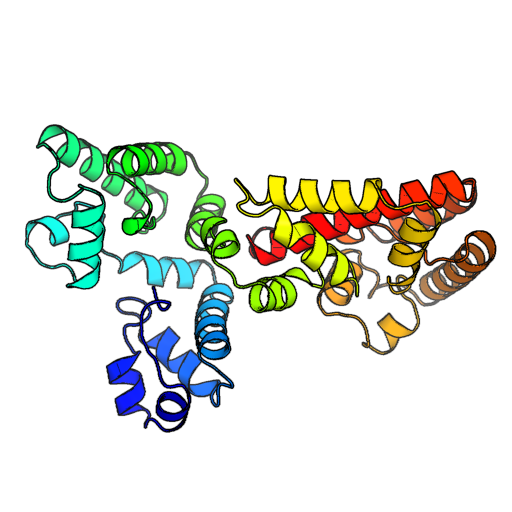00 92.06 286 LYS A C 1
ATOM 2266 O O . LYS A 1 286 ? -3.809 -2.254 24.316 1.00 92.06 286 LYS A O 1
ATOM 2271 N N . ALA A 1 287 ? -1.708 -2.502 25.064 1.00 90.81 287 ALA A N 1
ATOM 2272 C CA . ALA A 1 287 ? -1.857 -1.575 26.191 1.00 90.81 287 ALA A CA 1
ATOM 2273 C C . ALA A 1 287 ? -2.201 -0.139 25.745 1.00 90.81 287 ALA A C 1
ATOM 2275 O O . ALA A 1 287 ? -3.159 0.444 26.246 1.00 90.81 287 ALA A O 1
ATOM 2276 N N . ALA A 1 288 ? -1.483 0.391 24.750 1.00 93.19 288 ALA A N 1
ATOM 2277 C CA . ALA A 1 288 ? -1.727 1.722 24.191 1.00 93.19 288 ALA A CA 1
ATOM 2278 C C . ALA A 1 288 ? -3.078 1.813 23.461 1.00 93.19 288 ALA A C 1
ATOM 2280 O O . ALA A 1 288 ? -3.713 2.865 23.459 1.00 93.19 288 ALA A O 1
ATOM 2281 N N . ILE A 1 289 ? -3.547 0.710 22.866 1.00 94.69 289 ILE A N 1
ATOM 2282 C CA . ILE A 1 289 ? -4.880 0.632 22.250 1.00 94.69 289 ILE A CA 1
ATOM 2283 C C . ILE A 1 289 ? -5.968 0.792 23.317 1.00 94.69 289 ILE A C 1
ATOM 2285 O O . ILE A 1 289 ? -6.859 1.621 23.146 1.00 94.69 289 ILE A O 1
ATOM 2289 N N . LEU A 1 290 ? -5.880 0.044 24.423 1.00 92.81 290 LEU A N 1
ATOM 2290 C CA . LEU A 1 290 ? -6.846 0.126 25.525 1.00 92.81 290 LEU A CA 1
ATOM 2291 C C . LEU A 1 290 ? -6.853 1.517 26.175 1.00 92.81 290 LEU A C 1
ATOM 2293 O O . LEU A 1 290 ? -7.922 2.094 26.365 1.00 92.81 290 LEU A O 1
ATOM 2297 N N . GLU A 1 291 ? -5.675 2.082 26.451 1.00 94.25 291 GLU A N 1
ATOM 2298 C CA . GLU A 1 291 ? -5.539 3.444 26.986 1.00 94.25 291 GLU A CA 1
ATOM 2299 C C . GLU A 1 291 ? -6.098 4.492 26.013 1.00 94.25 291 GLU A C 1
ATOM 2301 O O . GLU A 1 291 ? -6.842 5.396 26.399 1.00 94.25 291 GLU A O 1
ATOM 2306 N N . GLY A 1 292 ? -5.783 4.354 24.723 1.00 95.88 292 GLY A N 1
ATOM 2307 C CA . GLY A 1 292 ? -6.300 5.220 23.673 1.00 95.88 292 GLY A CA 1
ATOM 2308 C C . GLY A 1 292 ? -7.824 5.197 23.610 1.00 95.88 292 GLY A C 1
ATOM 2309 O O . GLY A 1 292 ? -8.433 6.252 23.431 1.00 95.88 292 GLY A O 1
ATOM 2310 N N . LEU A 1 293 ? -8.429 4.025 23.796 1.00 95.44 293 LEU A N 1
ATOM 2311 C CA . LEU A 1 293 ? -9.874 3.828 23.789 1.00 95.44 293 LEU A CA 1
ATOM 2312 C C . LEU A 1 293 ? -10.536 4.438 25.038 1.00 95.44 293 LEU A C 1
ATOM 2314 O O . LEU A 1 293 ? -11.506 5.182 24.897 1.00 95.44 293 LEU A O 1
ATOM 2318 N N . GLU A 1 294 ? -9.968 4.239 26.236 1.00 95.00 294 GLU A N 1
ATOM 2319 C CA . GLU A 1 294 ? -10.413 4.906 27.479 1.00 95.00 294 GLU A CA 1
ATOM 2320 C C . GLU A 1 294 ? -10.359 6.430 27.358 1.00 95.00 294 GLU A C 1
ATOM 2322 O O . GLU A 1 294 ? -11.326 7.132 27.659 1.00 95.00 294 GLU A O 1
ATOM 2327 N N . ARG A 1 295 ? -9.234 6.959 26.873 1.00 97.44 295 ARG A N 1
ATOM 2328 C CA . ARG A 1 295 ? -9.034 8.400 26.731 1.00 97.44 295 ARG A CA 1
ATOM 2329 C C . ARG A 1 295 ? -10.015 9.003 25.728 1.00 97.44 295 ARG A C 1
ATOM 2331 O O . ARG A 1 295 ? -10.643 10.017 26.030 1.00 97.44 295 ARG A O 1
ATOM 2338 N N . ARG A 1 296 ? -10.154 8.387 24.550 1.00 98.06 296 ARG A N 1
ATOM 2339 C CA . ARG A 1 296 ? -10.982 8.891 23.438 1.00 98.06 296 ARG A CA 1
ATOM 2340 C C . ARG A 1 296 ? -12.480 8.800 23.709 1.00 98.06 296 ARG A C 1
ATOM 2342 O O . ARG A 1 296 ? -13.231 9.620 23.193 1.00 98.06 296 ARG A O 1
ATOM 2349 N N . LEU A 1 297 ? -12.921 7.927 24.617 1.00 97.06 297 LEU A N 1
ATOM 2350 C CA . LEU A 1 297 ? -14.296 7.954 25.130 1.00 97.06 297 LEU A CA 1
ATOM 2351 C C . LEU A 1 297 ? -14.681 9.289 25.784 1.00 97.06 297 LEU A C 1
ATOM 2353 O O . LEU A 1 297 ? -15.873 9.558 25.907 1.00 97.06 297 LEU A O 1
ATOM 2357 N N . ASN A 1 298 ? -13.730 10.150 26.159 1.00 97.12 298 ASN A N 1
ATOM 2358 C CA . ASN A 1 298 ? -14.012 11.476 26.718 1.00 97.12 298 ASN A CA 1
ATOM 2359 C C . ASN A 1 298 ? -14.144 12.587 25.659 1.00 97.12 298 ASN A C 1
ATOM 2361 O O . ASN A 1 298 ? -14.561 13.691 25.999 1.00 97.12 298 ASN A O 1
ATOM 2365 N N . ASN A 1 299 ? -13.849 12.308 24.386 1.00 98.12 299 ASN A N 1
ATOM 2366 C CA . ASN A 1 299 ? -13.950 13.295 23.308 1.00 98.12 299 ASN A CA 1
ATOM 2367 C C . ASN A 1 299 ? -15.407 13.669 22.989 1.00 98.12 299 ASN A C 1
ATOM 2369 O O . ASN A 1 299 ? -16.345 12.903 23.268 1.00 98.12 299 ASN A O 1
ATOM 2373 N N . SER A 1 300 ? -15.593 14.834 22.356 1.00 98.12 300 SER A N 1
ATOM 2374 C CA . SER A 1 300 ? -16.842 15.152 21.653 1.00 98.12 300 SER A CA 1
ATOM 2375 C C . SER A 1 300 ? -16.977 14.304 20.380 1.00 98.12 300 SER A C 1
ATOM 2377 O O . SER A 1 300 ? -15.983 13.805 19.852 1.00 98.12 300 SER A O 1
ATOM 2379 N N . ALA A 1 301 ? -18.200 14.137 19.867 1.00 96.81 301 ALA A N 1
ATOM 2380 C CA . ALA A 1 301 ? -18.432 13.338 18.659 1.00 96.81 301 ALA A CA 1
ATOM 2381 C C . ALA A 1 301 ? -17.672 13.881 17.434 1.00 96.81 301 ALA A C 1
ATOM 2383 O O . ALA A 1 301 ? -17.056 13.114 16.700 1.00 96.81 301 ALA A O 1
ATOM 2384 N N . GLU A 1 302 ? -17.638 15.205 17.264 1.00 97.56 302 GLU A N 1
ATOM 2385 C CA . GLU A 1 302 ? -16.907 15.857 16.172 1.00 97.56 302 GLU A CA 1
ATOM 2386 C C . GLU A 1 302 ? -15.390 15.658 16.292 1.00 97.56 302 GLU A C 1
ATOM 2388 O O . GLU A 1 302 ? -14.737 15.243 15.331 1.00 97.56 302 GLU A O 1
ATOM 2393 N N . GLN A 1 303 ? -14.829 15.888 17.486 1.00 98.19 303 GLN A N 1
ATOM 2394 C CA . GLN A 1 303 ? -13.407 15.652 17.750 1.00 98.19 303 GLN A CA 1
ATOM 2395 C C . GLN A 1 303 ? -13.028 14.199 17.477 1.00 98.19 303 GLN A C 1
ATOM 2397 O O . GLN A 1 303 ? -11.947 13.924 16.948 1.00 98.19 303 GLN A O 1
ATOM 2402 N N . GLU A 1 304 ? -13.912 13.269 17.829 1.00 98.50 304 GLU A N 1
ATOM 2403 C CA . GLU A 1 304 ? -13.644 11.852 17.676 1.00 98.50 304 GLU A CA 1
ATOM 2404 C C . GLU A 1 304 ? -13.721 11.397 16.219 1.00 98.50 304 GLU A C 1
ATOM 2406 O O . GLU A 1 304 ? -12.851 10.657 15.770 1.00 98.50 304 GLU A O 1
ATOM 2411 N N . ALA A 1 305 ? -14.679 11.895 15.438 1.00 98.19 305 ALA A N 1
ATOM 2412 C CA . ALA A 1 305 ? -14.738 11.608 14.007 1.00 98.19 305 ALA A CA 1
ATOM 2413 C C . ALA A 1 305 ? -13.481 12.116 13.271 1.00 98.19 305 ALA A C 1
ATOM 2415 O O . ALA A 1 305 ? -12.926 11.411 12.426 1.00 98.19 305 ALA A O 1
ATOM 2416 N N . ILE A 1 306 ? -12.976 13.304 13.634 1.00 97.81 306 ILE A N 1
ATOM 2417 C CA . ILE A 1 306 ? -11.715 13.843 13.095 1.00 97.81 306 ILE A CA 1
ATOM 2418 C C . ILE A 1 306 ? -10.520 12.994 13.552 1.00 97.81 306 ILE A C 1
ATOM 2420 O O . ILE A 1 306 ? -9.645 12.665 12.749 1.00 97.81 306 ILE A O 1
ATOM 2424 N N . THR A 1 307 ? -10.479 12.607 14.829 1.00 97.94 307 THR A N 1
ATOM 2425 C CA . THR A 1 307 ? -9.406 11.765 15.382 1.00 97.94 307 THR A CA 1
ATOM 2426 C C . THR A 1 307 ? -9.367 10.402 14.695 1.00 97.94 307 THR A C 1
ATOM 2428 O O . THR A 1 307 ? -8.309 9.987 14.227 1.00 97.94 307 THR A O 1
ATOM 2431 N N . GLY A 1 308 ? -10.514 9.735 14.559 1.00 98.00 308 GLY A N 1
ATOM 2432 C CA . GLY A 1 308 ? -10.641 8.479 13.829 1.00 98.00 308 GLY A CA 1
ATOM 2433 C C . GLY A 1 308 ? -10.200 8.608 12.373 1.00 98.00 308 GLY A C 1
ATOM 2434 O O . GLY A 1 308 ? -9.421 7.784 11.903 1.00 98.00 308 GLY A O 1
ATOM 2435 N N . ALA A 1 309 ? -10.627 9.656 11.661 1.00 97.69 309 ALA A N 1
ATOM 2436 C CA . ALA A 1 309 ? -10.211 9.885 10.275 1.00 97.69 309 ALA A CA 1
ATOM 2437 C C . ALA A 1 309 ? -8.686 10.069 10.144 1.00 97.69 309 ALA A C 1
ATOM 2439 O O . ALA A 1 309 ? -8.075 9.576 9.195 1.00 97.69 309 ALA A O 1
ATOM 2440 N N . ASN A 1 310 ? -8.041 10.716 11.119 1.00 97.19 310 ASN A N 1
ATOM 2441 C CA . ASN A 1 310 ? -6.581 10.812 11.168 1.00 97.19 310 ASN A CA 1
ATOM 2442 C C . ASN A 1 310 ? -5.905 9.449 11.382 1.00 97.19 310 ASN A C 1
ATOM 2444 O O . ASN A 1 310 ? -4.857 9.197 10.790 1.00 97.19 310 ASN A O 1
ATOM 2448 N N . GLU A 1 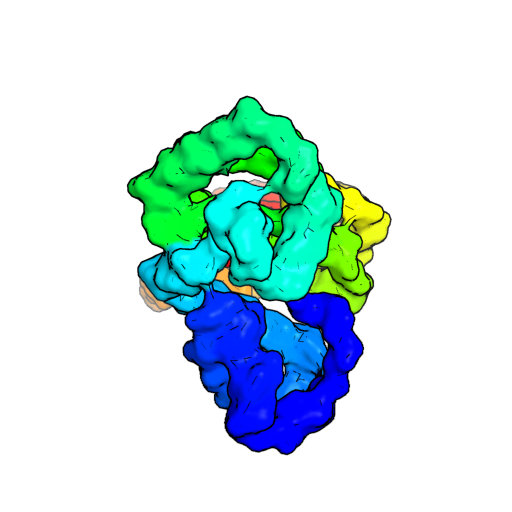311 ? -6.497 8.556 12.176 1.00 98.00 311 GLU A N 1
ATOM 2449 C CA . GLU A 1 311 ? -6.006 7.180 12.319 1.00 98.00 311 GLU A CA 1
ATOM 2450 C C . GLU A 1 311 ? -6.172 6.372 11.026 1.00 98.00 311 GLU A C 1
ATOM 2452 O O . GLU A 1 311 ? -5.243 5.668 10.632 1.00 98.00 311 GLU A O 1
ATOM 2457 N N . VAL A 1 312 ? -7.286 6.543 10.303 1.00 97.75 312 VAL A N 1
ATOM 2458 C CA . VAL A 1 312 ? -7.486 5.939 8.973 1.00 97.75 312 VAL A CA 1
ATOM 2459 C C . VAL A 1 312 ? -6.407 6.392 7.989 1.00 97.75 312 VAL A C 1
ATOM 2461 O O . VAL A 1 312 ? -5.858 5.564 7.268 1.00 97.75 312 VAL A O 1
ATOM 2464 N N . LYS A 1 313 ? -6.035 7.679 7.983 1.00 95.12 313 LYS A N 1
ATOM 2465 C CA . LYS A 1 313 ? -4.944 8.181 7.125 1.00 95.12 313 LYS A CA 1
ATOM 2466 C C . LYS A 1 313 ? -3.606 7.497 7.425 1.00 95.12 313 LYS A C 1
ATOM 2468 O O . LYS A 1 313 ? -2.871 7.174 6.497 1.00 95.12 313 LYS A O 1
ATOM 2473 N N . LYS A 1 314 ? -3.303 7.223 8.699 1.00 91.69 314 LYS A N 1
ATOM 2474 C CA . LYS A 1 314 ? -2.093 6.475 9.093 1.00 91.69 314 LYS A CA 1
ATOM 2475 C C . LYS A 1 314 ? -2.139 5.022 8.617 1.00 91.69 314 LYS A C 1
ATOM 2477 O O . LYS A 1 314 ? -1.133 4.524 8.121 1.00 91.69 314 LYS A O 1
ATOM 2482 N N . ILE A 1 315 ? -3.288 4.357 8.759 1.00 91.81 315 ILE A N 1
ATOM 2483 C CA . ILE A 1 315 ? -3.505 2.987 8.263 1.00 91.81 315 ILE A CA 1
ATOM 2484 C C . ILE A 1 315 ? -3.304 2.948 6.745 1.00 91.81 315 ILE A C 1
ATOM 2486 O O . ILE A 1 315 ? -2.527 2.140 6.245 1.00 91.81 315 ILE A O 1
ATOM 2490 N N . CYS A 1 316 ? -3.932 3.879 6.026 1.00 91.94 316 CYS A N 1
ATOM 2491 C CA . CYS A 1 316 ? -3.816 4.003 4.579 1.00 91.94 316 CYS A CA 1
ATOM 2492 C C . CYS A 1 316 ? -2.368 4.196 4.123 1.00 91.94 316 CYS A C 1
ATOM 2494 O O . CYS A 1 316 ? -1.937 3.530 3.187 1.00 91.94 316 CYS A O 1
ATOM 2496 N N . ASP A 1 317 ? -1.604 5.074 4.778 1.00 87.62 317 ASP A N 1
ATOM 2497 C CA . ASP A 1 317 ? -0.198 5.302 4.430 1.00 87.62 317 ASP A CA 1
ATOM 2498 C C . ASP A 1 317 ? 0.639 4.022 4.575 1.00 87.62 317 ASP A C 1
ATOM 2500 O O . ASP A 1 317 ? 1.436 3.694 3.699 1.00 87.62 317 ASP A O 1
ATOM 2504 N N . LEU A 1 318 ? 0.412 3.254 5.643 1.00 83.50 318 LEU A N 1
ATOM 2505 C CA . LEU A 1 318 ? 1.093 1.979 5.857 1.00 83.50 318 LEU A CA 1
ATOM 2506 C C . LEU A 1 318 ? 0.676 0.910 4.840 1.00 83.50 318 LEU A C 1
ATOM 2508 O O . LEU A 1 318 ? 1.540 0.206 4.325 1.00 83.50 318 LEU A O 1
ATOM 2512 N N . ARG A 1 319 ? -0.615 0.811 4.500 1.00 89.31 319 ARG A N 1
ATOM 2513 C CA . ARG A 1 319 ? -1.102 -0.120 3.467 1.00 89.31 319 ARG A CA 1
ATOM 2514 C C . ARG A 1 319 ? -0.571 0.236 2.079 1.00 89.31 319 ARG A C 1
ATOM 2516 O O . ARG A 1 319 ? -0.180 -0.654 1.331 1.00 89.31 319 ARG A O 1
ATOM 2523 N N . LEU A 1 320 ? -0.509 1.526 1.739 1.00 86.38 320 LEU A N 1
ATOM 2524 C CA . LEU A 1 320 ? 0.122 1.992 0.501 1.00 86.38 320 LEU A CA 1
ATOM 2525 C C . LEU A 1 320 ? 1.582 1.560 0.450 1.00 86.38 320 LEU A C 1
ATOM 2527 O O . LEU A 1 320 ? 2.001 0.991 -0.554 1.00 86.38 320 LEU A O 1
ATOM 2531 N N . ARG A 1 321 ? 2.331 1.778 1.539 1.00 78.62 321 ARG A N 1
ATOM 2532 C CA . ARG A 1 321 ? 3.722 1.328 1.649 1.00 78.62 321 ARG A CA 1
ATOM 2533 C C . ARG A 1 321 ? 3.851 -0.178 1.501 1.00 78.62 321 ARG A C 1
ATOM 2535 O O . ARG A 1 321 ? 4.714 -0.595 0.756 1.00 78.62 321 ARG A O 1
ATOM 2542 N N . ASP A 1 322 ? 2.981 -0.988 2.097 1.00 73.00 322 ASP A N 1
ATOM 2543 C CA . ASP A 1 322 ? 3.032 -2.446 1.909 1.00 73.00 322 ASP A CA 1
ATOM 2544 C C . ASP A 1 322 ? 2.810 -2.858 0.443 1.00 73.00 322 ASP A C 1
ATOM 2546 O O . ASP A 1 322 ? 3.362 -3.853 -0.020 1.00 73.00 322 ASP A O 1
ATOM 2550 N N . ILE A 1 323 ? 1.995 -2.100 -0.295 1.00 75.25 323 ILE A N 1
ATOM 2551 C CA . ILE A 1 323 ? 1.725 -2.353 -1.713 1.00 75.25 323 ILE A CA 1
ATOM 2552 C C . ILE A 1 323 ? 2.907 -1.928 -2.596 1.00 75.25 323 ILE A C 1
ATOM 2554 O O . ILE A 1 323 ? 3.198 -2.606 -3.582 1.00 75.25 323 ILE A O 1
ATOM 2558 N N . VAL A 1 324 ? 3.558 -0.803 -2.280 1.00 68.00 324 VAL A N 1
ATOM 2559 C CA . VAL A 1 324 ? 4.630 -0.222 -3.111 1.00 68.00 324 VAL A CA 1
ATOM 2560 C C . VAL A 1 324 ? 6.041 -0.660 -2.704 1.00 68.00 324 VAL A C 1
ATOM 2562 O O . VAL A 1 324 ? 6.935 -0.710 -3.540 1.00 68.00 324 VAL A O 1
ATOM 2565 N N . ASP A 1 325 ? 6.220 -0.997 -1.433 1.00 61.88 325 ASP A N 1
ATOM 2566 C CA . ASP A 1 325 ? 7.434 -1.454 -0.764 1.00 61.88 325 ASP A CA 1
ATOM 2567 C C . ASP A 1 325 ? 7.052 -2.562 0.246 1.00 61.88 325 ASP A C 1
ATOM 2569 O O . ASP A 1 325 ? 7.010 -2.335 1.466 1.00 61.88 325 ASP A O 1
ATOM 2573 N N . PRO A 1 326 ? 6.803 -3.795 -0.242 1.00 45.97 326 PRO A N 1
ATOM 2574 C CA . PRO A 1 326 ? 6.377 -4.937 0.577 1.00 45.97 326 PRO A CA 1
ATOM 2575 C C . PRO A 1 326 ? 7.382 -5.359 1.661 1.00 45.97 326 PRO A C 1
ATOM 2577 O O . PRO A 1 326 ? 7.123 -6.267 2.454 1.00 45.97 326 PRO A O 1
ATOM 2580 N N . THR A 1 327 ? 8.568 -4.748 1.686 1.00 39.94 327 THR A N 1
ATOM 2581 C CA . THR A 1 327 ? 9.642 -5.067 2.630 1.00 39.94 327 THR A CA 1
ATOM 2582 C C . THR A 1 327 ? 9.679 -4.136 3.841 1.00 39.94 327 THR A C 1
ATOM 2584 O O . THR A 1 327 ? 10.166 -4.545 4.897 1.00 39.94 327 THR A O 1
ATOM 2587 N N . SER A 1 328 ? 9.084 -2.941 3.743 1.00 41.22 328 SER A N 1
ATOM 2588 C CA . SER A 1 328 ? 8.929 -1.989 4.856 1.00 41.22 328 SER A CA 1
ATOM 2589 C C . SER A 1 328 ? 7.983 -2.475 5.966 1.00 41.22 328 SER A C 1
ATOM 2591 O O . SER A 1 328 ? 8.005 -1.961 7.085 1.00 41.22 328 SER A O 1
ATOM 2593 N N . SER A 1 329 ? 7.185 -3.510 5.692 1.00 37.75 329 SER A N 1
ATOM 2594 C CA . SER A 1 329 ? 6.165 -4.068 6.588 1.00 37.75 329 SER A CA 1
ATOM 2595 C C . SER A 1 329 ? 6.707 -4.899 7.758 1.00 37.75 329 SER A C 1
ATOM 2597 O O . SER A 1 329 ? 5.925 -5.338 8.600 1.00 37.75 329 SER A O 1
ATOM 2599 N N . LYS A 1 330 ? 8.022 -5.162 7.795 1.00 34.34 330 LYS A N 1
ATOM 2600 C CA . LYS A 1 330 ? 8.676 -6.039 8.787 1.00 34.34 330 LYS A CA 1
ATOM 2601 C C . LYS A 1 330 ? 9.308 -5.304 9.979 1.00 34.34 330 LYS A C 1
ATOM 2603 O O . LYS A 1 330 ? 9.903 -5.977 10.821 1.00 34.34 330 LYS A O 1
ATOM 2608 N N . LEU A 1 331 ? 9.189 -3.975 10.047 1.00 29.70 331 LEU A N 1
ATOM 2609 C CA . LEU A 1 331 ? 9.664 -3.156 11.171 1.00 29.70 331 LEU A CA 1
ATOM 2610 C C . LEU A 1 331 ? 8.591 -2.957 12.246 1.00 29.70 331 LEU A C 1
ATOM 2612 O O . LEU A 1 331 ? 7.439 -2.623 11.881 1.00 29.70 331 LEU A O 1
#

Organism: Pinctada imbricata (NCBI:txid66713)

Secondary structure (DSSP, 8-state):
--TT----HHHHHH--HHHHHHHHTTSSTT-HHHHHHHHTTPPPSSHHHHHHHHHHHHHHS-HHHHHHHHTTSPPTTSHHHHTT-S-HHHHHHHHHTTGGG--HHHHHHHHHHHHHHHHHHSS-----GGG--HHHHHHHHHHHTTS-HHHHHHHHHS--HHHHTT--HHHHHHHHTTSSTT-HHHHHHHHTTPPPSSHHHHHHHHHHHHHHS-HHHHHHHHHTSPPTT-HHHHTT-S-HHHHHHHHHTT-TT--HHHHHHHHHHHHHHHHHHSS-----GGG--HHHHHHHHHHHTTS-HHHHHHHHHHHHHHHHHHHHHHHH-TTGGG-